Protein AF-A0A914DUQ7-F1 (afdb_monomer)

Sequence (243 aa):
MTLEEKNLTIPNELIARDNNYNLTSDFVMSSKASDKISKLGIKGELQLSILCGAVSVRGSASYIEENKSSKKAVQCSFVQKIQTVDESINIKHVDLRDIYSQNIGEDGTHVVFKISWGANATVTLTYENEENLAHSEIEGKLKLGLEKLKSVAAKVTGQVSGNMKSNEILTSQQLKLNVYADVMANEQGAPRNLEEALELIYNMPKRVSETEGGKGKKLLFYLIPLSVMKRHLDIQLGPDAIL

Solvent-accessible surface area (backbone atoms only — not comparable to full-atom values): 14491 Å² total; per-residue (Å²): 133,74,94,76,85,71,86,76,72,79,59,71,90,58,48,49,75,47,82,57,68,41,80,48,74,48,80,41,83,61,65,49,46,68,61,43,39,46,72,74,69,46,57,69,69,62,40,49,33,41,76,70,62,78,43,86,68,58,60,28,52,41,57,43,75,50,66,70,93,46,93,58,40,46,53,36,30,43,40,38,41,36,36,31,30,35,44,29,47,64,89,80,43,74,85,48,49,64,57,44,73,76,63,68,53,89,89,58,65,58,43,78,42,34,37,36,21,12,44,39,36,35,42,34,43,36,36,56,44,83,85,67,66,61,66,68,58,52,51,51,55,49,45,58,62,50,49,51,45,57,61,40,55,69,47,91,75,82,83,92,82,71,87,73,74,89,46,69,68,82,72,35,90,53,45,44,74,49,74,23,40,62,73,73,65,83,92,80,57,77,57,86,49,71,64,50,44,40,52,49,56,44,43,41,68,60,53,29,50,72,25,75,92,38,32,29,45,83,73,47,77,41,70,44,48,43,73,60,51,45,72,73,65,75,62,77,72,66,91,77,82,74,130

Organism: NCBI:txid290746

Radius of gyration: 22.33 Å; Cα contacts (8 Å, |Δi|>4): 362; chains: 1; bounding box: 47×49×64 Å

InterPro domains:
  IPR052090 Cytolytic pore-forming toxin [PTHR31594] (11-229)
  IPR056072 SNTX, MACPF/CDC-like domain [PF24674] (21-230)

Mean predicted aligned error: 9.22 Å

pLDDT: mean 80.94, std 16.01, range [27.2, 96.62]

Structure (mmCIF, N/CA/C/O backbone):
data_AF-A0A914DUQ7-F1
#
_entry.id   AF-A0A914DUQ7-F1
#
loop_
_atom_site.group_PDB
_atom_site.id
_atom_site.type_symbol
_atom_site.label_atom_id
_atom_site.label_alt_id
_atom_site.label_comp_id
_atom_site.label_asym_id
_atom_site.label_entity_id
_atom_site.label_seq_id
_atom_site.pdbx_PDB_ins_code
_atom_site.Cartn_x
_atom_site.Cartn_y
_atom_site.Cartn_z
_atom_site.occupancy
_atom_site.B_iso_or_equiv
_atom_site.auth_seq_id
_atom_site.auth_comp_id
_atom_site.auth_asym_id
_atom_site.auth_atom_id
_atom_site.pdbx_PDB_model_num
ATOM 1 N N . MET A 1 1 ? 20.178 -22.429 -14.968 1.00 31.27 1 MET A N 1
ATOM 2 C CA . MET A 1 1 ? 20.954 -21.207 -15.250 1.00 31.27 1 MET A CA 1
ATOM 3 C C . MET A 1 1 ? 20.166 -20.060 -14.645 1.00 31.27 1 MET A C 1
ATOM 5 O O . MET A 1 1 ? 19.051 -19.813 -15.080 1.00 31.27 1 MET A O 1
ATOM 9 N N . THR A 1 2 ? 20.627 -19.519 -13.521 1.00 27.20 2 THR A N 1
ATOM 10 C CA . THR A 1 2 ? 19.935 -18.450 -12.786 1.00 27.20 2 THR A CA 1
ATOM 11 C C . THR A 1 2 ? 19.992 -17.152 -13.593 1.00 27.20 2 THR A C 1
ATOM 13 O O . THR A 1 2 ? 20.985 -16.880 -14.256 1.00 27.20 2 THR A O 1
ATOM 16 N N . LEU A 1 3 ? 18.911 -16.371 -13.555 1.00 33.56 3 LEU A N 1
ATOM 17 C CA . LEU A 1 3 ? 18.638 -15.152 -14.339 1.00 33.56 3 LEU A CA 1
ATOM 18 C C . LEU A 1 3 ? 19.629 -13.974 -14.131 1.00 33.56 3 LEU A C 1
ATOM 20 O O . LEU A 1 3 ? 19.305 -12.842 -14.473 1.00 33.56 3 LEU A O 1
ATOM 24 N N . GLU A 1 4 ? 20.824 -14.203 -13.584 1.00 36.19 4 GLU A N 1
ATOM 25 C CA . GLU A 1 4 ? 21.786 -13.151 -13.214 1.00 36.19 4 GLU A CA 1
ATOM 26 C C . GLU A 1 4 ? 22.884 -12.875 -14.265 1.00 36.19 4 GLU A C 1
ATOM 28 O O . GLU A 1 4 ? 23.630 -11.911 -14.118 1.00 36.19 4 GLU A O 1
ATOM 33 N N . GLU A 1 5 ? 22.989 -13.646 -15.356 1.00 37.78 5 GLU A N 1
ATOM 34 C CA . GLU A 1 5 ? 24.164 -13.578 -16.256 1.00 37.78 5 GLU A CA 1
ATOM 35 C C . GLU A 1 5 ? 24.004 -12.733 -17.537 1.00 37.78 5 GLU A C 1
ATOM 37 O O . GLU A 1 5 ? 24.916 -12.676 -18.361 1.00 37.78 5 GLU A O 1
ATOM 42 N N . LYS A 1 6 ? 22.906 -11.985 -17.705 1.00 45.16 6 LYS A N 1
ATOM 43 C CA . LYS A 1 6 ? 22.814 -10.934 -18.739 1.00 45.16 6 LYS A CA 1
ATOM 44 C C . LYS A 1 6 ? 22.232 -9.650 -18.155 1.00 45.16 6 LYS A C 1
ATOM 46 O O . LYS A 1 6 ? 21.064 -9.335 -18.343 1.00 45.16 6 LYS A O 1
ATOM 51 N N . ASN A 1 7 ? 23.070 -8.879 -17.463 1.00 46.19 7 ASN A N 1
ATOM 52 C CA . ASN A 1 7 ? 22.765 -7.507 -17.039 1.00 46.19 7 ASN A CA 1
ATOM 53 C C . ASN A 1 7 ? 22.727 -6.545 -18.244 1.00 46.19 7 ASN A C 1
ATOM 55 O O . ASN A 1 7 ? 23.536 -5.623 -18.347 1.00 46.19 7 ASN A O 1
ATOM 59 N N . LEU A 1 8 ? 21.799 -6.753 -19.181 1.00 57.97 8 LEU A N 1
ATOM 60 C CA . LEU A 1 8 ? 21.447 -5.719 -20.147 1.00 57.97 8 LEU A CA 1
ATOM 61 C C . LEU A 1 8 ? 20.496 -4.735 -19.463 1.00 57.97 8 LEU A C 1
ATOM 63 O O . LEU A 1 8 ? 19.285 -4.935 -19.385 1.00 57.97 8 LEU A O 1
ATOM 67 N N . THR A 1 9 ? 21.073 -3.671 -18.920 1.00 72.31 9 THR A N 1
ATOM 68 C CA . THR A 1 9 ? 20.317 -2.568 -18.332 1.00 72.31 9 THR A CA 1
ATOM 69 C C . THR A 1 9 ? 19.690 -1.740 -19.449 1.00 72.31 9 THR A C 1
ATOM 71 O O . THR A 1 9 ? 20.371 -1.376 -20.406 1.00 72.31 9 THR A O 1
ATOM 74 N N . ILE A 1 10 ? 18.400 -1.416 -19.326 1.00 80.88 10 ILE A N 1
ATOM 75 C CA . ILE A 1 10 ? 17.745 -0.480 -20.246 1.00 80.88 10 ILE A CA 1
ATOM 76 C C . ILE A 1 10 ? 18.449 0.883 -20.125 1.00 80.88 10 ILE A C 1
ATOM 78 O O . ILE A 1 10 ? 18.521 1.409 -19.008 1.00 80.88 10 ILE A O 1
ATOM 82 N N . PRO A 1 11 ? 18.958 1.460 -21.230 1.00 84.94 11 PRO A N 1
ATOM 83 C CA . PRO A 1 11 ? 19.595 2.770 -21.199 1.00 84.94 11 PRO A CA 1
ATOM 84 C C . PRO A 1 11 ? 18.658 3.840 -20.628 1.00 84.94 11 PRO A C 1
ATOM 86 O O . PRO A 1 11 ? 17.462 3.873 -20.931 1.00 84.94 11 PRO A O 1
ATOM 89 N N . ASN A 1 12 ? 19.191 4.718 -19.777 1.00 85.44 12 ASN A N 1
ATOM 90 C CA . ASN A 1 12 ? 18.396 5.700 -19.033 1.00 85.44 12 ASN A CA 1
ATOM 91 C C . ASN A 1 12 ? 17.663 6.694 -19.945 1.00 85.44 12 ASN A C 1
ATOM 93 O O . ASN A 1 12 ? 16.602 7.192 -19.573 1.00 85.44 12 ASN A O 1
ATOM 97 N N . GLU A 1 13 ? 18.218 6.976 -21.119 1.00 88.81 13 GLU A N 1
ATOM 98 C CA . GLU A 1 13 ? 17.652 7.821 -22.168 1.00 88.81 13 GLU A CA 1
ATOM 99 C C . GLU A 1 13 ? 16.384 7.232 -22.801 1.00 88.81 13 GLU A C 1
ATOM 101 O O . GLU A 1 13 ? 15.561 7.977 -23.329 1.00 88.81 13 GLU A O 1
ATOM 106 N N . LEU A 1 14 ? 16.185 5.913 -22.697 1.00 89.19 14 LEU A N 1
ATOM 107 C CA . LEU A 1 14 ? 14.993 5.222 -23.197 1.00 89.19 14 LEU A CA 1
ATOM 108 C C . LEU A 1 14 ? 13.877 5.133 -22.146 1.00 89.19 14 LEU A C 1
ATOM 110 O O . LEU A 1 14 ? 12.785 4.639 -22.442 1.00 89.19 14 LEU A O 1
ATOM 114 N N . ILE A 1 15 ? 14.139 5.609 -20.924 1.00 92.31 15 ILE A N 1
ATOM 115 C CA . ILE A 1 15 ? 13.180 5.630 -19.821 1.00 92.31 15 ILE A CA 1
ATOM 116 C C . ILE A 1 15 ? 12.540 7.016 -19.751 1.00 92.31 15 ILE A C 1
ATOM 118 O O . ILE A 1 15 ? 13.135 7.985 -19.275 1.00 92.31 15 ILE A O 1
ATOM 122 N N . ALA A 1 16 ? 11.283 7.096 -20.176 1.00 94.31 16 ALA A N 1
ATOM 123 C CA . ALA A 1 16 ? 10.455 8.270 -19.962 1.00 94.31 16 ALA A CA 1
ATOM 124 C C . ALA A 1 16 ? 10.043 8.350 -18.487 1.00 94.31 16 ALA A C 1
ATOM 126 O O . ALA A 1 16 ? 9.553 7.369 -17.917 1.00 94.31 16 ALA A O 1
ATOM 127 N N . ARG A 1 17 ? 10.228 9.530 -17.886 1.00 95.50 17 ARG A N 1
ATOM 128 C CA . ARG A 1 17 ? 9.851 9.826 -16.501 1.00 95.50 17 ARG A CA 1
ATOM 129 C C . ARG A 1 17 ? 8.722 10.841 -16.478 1.00 95.50 17 ARG A C 1
ATOM 131 O O . ARG A 1 17 ? 8.874 11.931 -17.021 1.00 95.50 17 ARG A O 1
ATOM 138 N N . ASP A 1 18 ? 7.624 10.484 -15.830 1.00 95.25 18 ASP A N 1
ATOM 139 C CA . ASP A 1 18 ? 6.500 11.381 -15.576 1.00 95.25 18 ASP A CA 1
ATOM 140 C C . ASP A 1 18 ? 6.389 11.638 -14.070 1.00 95.25 18 ASP A C 1
ATOM 142 O O . ASP A 1 18 ? 6.048 10.741 -13.299 1.00 95.25 18 ASP A O 1
ATOM 146 N N . ASN A 1 19 ? 6.731 12.857 -13.645 1.00 92.69 19 ASN A N 1
ATOM 147 C CA . ASN A 1 19 ? 6.655 13.272 -12.246 1.00 92.69 19 ASN A CA 1
ATOM 148 C C . ASN A 1 19 ? 5.203 13.600 -11.901 1.00 92.69 19 ASN A C 1
ATOM 150 O O . ASN A 1 19 ? 4.737 14.720 -12.107 1.00 92.69 19 ASN A O 1
ATOM 154 N N . ASN A 1 20 ? 4.497 12.625 -11.344 1.00 88.94 20 ASN A N 1
ATOM 155 C CA . ASN A 1 20 ? 3.078 12.714 -11.042 1.00 88.94 20 ASN A CA 1
ATOM 156 C C . ASN A 1 20 ? 2.820 12.569 -9.544 1.00 88.94 20 ASN A C 1
ATOM 158 O O . ASN A 1 20 ? 2.022 11.741 -9.098 1.00 88.94 20 ASN A O 1
ATOM 162 N N . TYR A 1 21 ? 3.502 13.424 -8.774 1.00 92.38 21 TYR A N 1
ATOM 163 C CA . TYR A 1 21 ? 3.370 13.447 -7.327 1.00 92.38 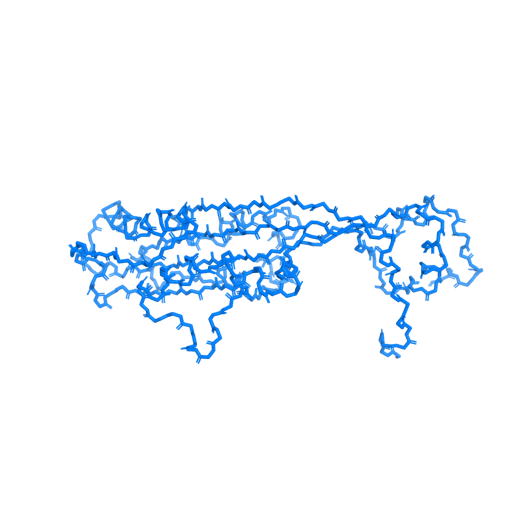21 TYR A CA 1
ATOM 164 C C . TYR A 1 21 ? 1.904 13.603 -6.917 1.00 92.38 21 TYR A C 1
ATOM 166 O O . TYR A 1 21 ? 1.252 14.606 -7.218 1.00 92.38 21 TYR A O 1
ATOM 174 N N . ASN A 1 22 ? 1.394 12.611 -6.198 1.00 91.69 22 ASN A N 1
ATOM 175 C CA . ASN A 1 22 ? 0.031 12.590 -5.702 1.00 91.69 22 ASN A CA 1
ATOM 176 C C . ASN A 1 22 ? 0.001 11.940 -4.321 1.00 91.69 22 ASN A C 1
ATOM 178 O O . ASN A 1 22 ? 0.431 10.801 -4.151 1.00 91.69 22 ASN A O 1
ATOM 182 N N . LEU A 1 23 ? -0.547 12.661 -3.344 1.00 91.62 23 LEU A N 1
ATOM 183 C CA . LEU A 1 23 ? -0.807 12.156 -2.005 1.00 91.62 23 LEU A CA 1
ATOM 184 C C . LEU A 1 23 ? -2.315 12.078 -1.798 1.00 91.62 23 LEU A C 1
ATOM 186 O O . LEU A 1 23 ? -3.010 13.093 -1.768 1.00 91.62 23 LEU A O 1
ATOM 190 N N . THR A 1 24 ? -2.813 10.864 -1.589 1.00 90.62 24 THR A N 1
ATOM 191 C CA . THR A 1 24 ? -4.214 10.617 -1.237 1.00 90.62 24 THR A CA 1
ATOM 192 C C . THR A 1 24 ? -4.311 9.979 0.138 1.00 90.62 24 THR A C 1
ATOM 194 O O . THR A 1 24 ? -3.417 9.251 0.572 1.00 90.62 24 THR A O 1
ATOM 197 N N . SER A 1 25 ? -5.401 10.273 0.842 1.00 90.00 25 SER A N 1
ATOM 198 C CA . SER A 1 25 ? -5.700 9.659 2.130 1.00 90.00 25 SER A CA 1
ATOM 199 C C . SER A 1 25 ? -7.174 9.319 2.246 1.00 90.00 25 SER A C 1
ATOM 201 O O . SER A 1 25 ? -8.037 10.017 1.712 1.00 90.00 25 SER A O 1
ATOM 203 N N . ASP A 1 26 ? -7.453 8.230 2.945 1.00 90.44 26 ASP A N 1
ATOM 204 C CA . ASP A 1 26 ? -8.769 7.624 3.005 1.00 90.44 26 ASP A CA 1
ATOM 205 C C . ASP A 1 26 ? -8.990 6.887 4.329 1.00 90.44 26 ASP A C 1
ATOM 207 O O . ASP A 1 26 ? -8.040 6.426 4.960 1.00 90.44 26 ASP A O 1
ATOM 211 N N . PHE A 1 27 ? -10.259 6.707 4.703 1.00 90.94 27 PHE A N 1
ATOM 212 C CA . PHE A 1 27 ? -10.652 5.852 5.825 1.00 90.94 27 PHE A CA 1
ATOM 213 C C . PHE A 1 27 ? -11.348 4.583 5.338 1.00 90.94 27 PHE A C 1
ATOM 215 O O . PHE A 1 27 ? -12.100 4.613 4.359 1.00 90.94 27 PHE A O 1
ATOM 222 N N . VAL A 1 28 ? -11.136 3.480 6.053 1.00 92.81 28 VAL A N 1
ATOM 223 C CA . VAL A 1 28 ? -11.787 2.189 5.818 1.00 92.81 28 VAL A CA 1
ATOM 224 C C . VAL A 1 28 ? -12.432 1.711 7.116 1.00 92.81 28 VAL A C 1
ATOM 226 O O . VAL A 1 28 ? -11.737 1.421 8.083 1.00 92.81 28 VAL A O 1
ATOM 229 N N . MET A 1 29 ? -13.764 1.614 7.110 1.00 90.12 29 MET A N 1
ATOM 230 C CA . MET A 1 29 ? -14.587 1.044 8.192 1.00 90.12 29 MET A CA 1
ATOM 231 C C . MET A 1 29 ? -15.020 -0.382 7.846 1.00 90.12 29 MET A C 1
ATOM 233 O O . MET A 1 29 ? -16.189 -0.748 7.909 1.00 90.12 29 MET A O 1
ATOM 237 N N . SER A 1 30 ? -14.081 -1.186 7.360 1.00 85.94 30 SER A N 1
ATOM 238 C CA . SER A 1 30 ? -14.345 -2.567 6.978 1.00 85.94 30 SER A CA 1
ATOM 239 C C . SER A 1 30 ? -13.112 -3.415 7.211 1.00 85.94 30 SER A C 1
ATOM 241 O O . SER A 1 30 ? -11.996 -3.030 6.870 1.00 85.94 30 SER A O 1
ATOM 243 N N . SER A 1 31 ? -13.336 -4.604 7.757 1.00 85.50 31 SER A N 1
ATOM 244 C CA . SER A 1 31 ? -12.302 -5.619 7.924 1.00 85.50 31 SER A CA 1
ATOM 245 C C . SER A 1 31 ? -12.304 -6.661 6.808 1.00 85.50 31 SER A C 1
ATOM 247 O O . SER A 1 31 ? -11.542 -7.618 6.879 1.00 85.50 31 SER A O 1
ATOM 249 N N . LYS A 1 32 ? -13.175 -6.535 5.798 1.00 91.00 32 LYS A N 1
ATOM 250 C CA . LYS A 1 32 ? -13.230 -7.495 4.689 1.00 91.00 32 LYS A CA 1
ATOM 251 C C . LYS A 1 32 ? -12.026 -7.295 3.776 1.00 91.00 32 LYS A C 1
ATOM 253 O O . LYS A 1 32 ? -11.813 -6.190 3.281 1.00 91.00 32 LYS A O 1
ATOM 258 N N . ALA A 1 33 ? -11.303 -8.374 3.480 1.00 91.94 33 ALA A N 1
ATOM 259 C CA . ALA A 1 33 ? -10.158 -8.336 2.569 1.00 91.94 33 ALA A CA 1
ATOM 260 C C . ALA A 1 33 ? -10.517 -7.711 1.206 1.00 91.94 33 ALA A C 1
ATOM 262 O O . ALA A 1 33 ? -9.767 -6.885 0.697 1.00 91.94 33 ALA A O 1
ATOM 263 N N . SER A 1 34 ? -11.702 -8.008 0.655 1.00 91.81 34 SER A N 1
ATOM 264 C CA . SER A 1 34 ? -12.191 -7.421 -0.605 1.00 91.81 34 SER A CA 1
ATOM 265 C C . SER A 1 34 ? -12.203 -5.890 -0.594 1.00 91.81 34 SER A C 1
ATOM 267 O O . SER A 1 34 ? -11.791 -5.255 -1.569 1.00 91.81 34 SER A O 1
ATOM 269 N N . ASP A 1 35 ? -12.646 -5.299 0.515 1.00 91.94 35 ASP A N 1
ATOM 270 C CA . ASP A 1 35 ? -12.798 -3.852 0.663 1.00 91.94 35 ASP A CA 1
ATOM 271 C C . ASP A 1 35 ? -11.421 -3.202 0.840 1.00 91.94 35 ASP A C 1
ATOM 273 O O . ASP A 1 35 ? -11.134 -2.173 0.225 1.00 91.94 35 ASP A O 1
ATOM 277 N N . LYS A 1 36 ? -10.533 -3.856 1.604 1.00 93.69 36 LYS A N 1
ATOM 278 C CA . LYS A 1 36 ? -9.133 -3.444 1.786 1.00 93.69 36 LYS A CA 1
ATOM 279 C C . LYS A 1 36 ? -8.365 -3.434 0.465 1.00 93.69 36 LYS A C 1
ATOM 281 O O . LYS A 1 36 ? -7.773 -2.415 0.113 1.00 93.69 36 LYS A O 1
ATOM 286 N N . ILE A 1 37 ? -8.435 -4.531 -0.293 1.00 91.81 37 ILE A N 1
ATOM 287 C CA . ILE A 1 37 ? -7.784 -4.681 -1.605 1.00 91.81 37 ILE A CA 1
ATOM 288 C C . ILE A 1 37 ? -8.274 -3.591 -2.566 1.00 91.81 37 ILE A C 1
ATOM 290 O O . ILE A 1 37 ? -7.471 -2.887 -3.181 1.00 91.81 37 ILE A O 1
ATOM 294 N N . SER A 1 38 ? -9.593 -3.377 -2.621 1.00 89.38 38 SER A N 1
ATOM 295 C CA . SER A 1 38 ? -10.196 -2.357 -3.486 1.00 89.38 38 SER A CA 1
ATOM 296 C C . SER A 1 38 ? -9.726 -0.943 -3.131 1.00 89.38 38 SER A C 1
ATOM 298 O O . SER A 1 38 ? -9.514 -0.118 -4.022 1.00 89.38 38 SER A O 1
ATOM 300 N N . LYS A 1 39 ? -9.521 -0.646 -1.840 1.00 90.31 39 LYS A N 1
ATOM 301 C CA . LYS A 1 39 ? -9.058 0.672 -1.379 1.00 90.31 39 LYS A CA 1
ATOM 302 C C . LYS A 1 39 ? -7.596 0.962 -1.737 1.00 90.31 39 LYS A C 1
ATOM 304 O O . LYS A 1 39 ? -7.238 2.116 -2.005 1.00 90.31 39 LYS A O 1
ATOM 309 N N . LEU A 1 40 ? -6.779 -0.086 -1.828 1.00 87.44 40 LEU A N 1
ATOM 310 C CA . LEU A 1 40 ? -5.418 -0.017 -2.364 1.00 87.44 40 LEU A CA 1
ATOM 311 C C . LEU A 1 40 ? -5.385 0.118 -3.897 1.00 87.44 40 LEU A C 1
ATOM 313 O O . LEU A 1 40 ? -4.314 0.263 -4.473 1.00 87.44 40 LEU A O 1
ATOM 317 N N . GLY A 1 41 ? -6.544 0.138 -4.566 1.00 85.50 41 GLY A N 1
ATOM 318 C CA . GLY A 1 41 ? -6.647 0.297 -6.018 1.00 85.50 41 GLY A CA 1
ATOM 319 C C . GLY A 1 41 ? -6.454 -1.002 -6.802 1.00 85.50 41 GLY A C 1
ATOM 320 O O . GLY A 1 41 ? -6.458 -0.970 -8.030 1.00 85.50 41 GLY A O 1
ATOM 321 N N . ILE A 1 42 ? -6.331 -2.138 -6.114 1.00 87.69 42 ILE A N 1
ATOM 322 C CA . ILE A 1 42 ? -6.172 -3.456 -6.727 1.00 87.69 42 ILE A CA 1
ATOM 323 C C . ILE A 1 42 ? -7.557 -4.005 -7.087 1.00 87.69 42 ILE A C 1
ATOM 325 O O . ILE A 1 42 ? -8.473 -3.995 -6.264 1.00 87.69 42 ILE A O 1
ATOM 329 N N . LYS A 1 43 ? -7.723 -4.468 -8.329 1.00 88.19 43 LYS A N 1
ATOM 330 C CA . LYS A 1 43 ? -9.006 -4.923 -8.888 1.00 88.19 43 LYS A CA 1
ATOM 331 C C . LYS A 1 43 ? -8.808 -6.106 -9.839 1.00 88.19 43 LYS A C 1
ATOM 333 O O . LYS A 1 43 ? -7.685 -6.397 -10.246 1.00 88.19 43 LYS A O 1
ATOM 338 N N . GLY A 1 44 ? -9.911 -6.745 -10.224 1.00 89.81 44 GLY A N 1
ATOM 339 C CA . GLY A 1 44 ? -9.935 -7.758 -11.283 1.00 89.81 44 GLY A CA 1
ATOM 340 C C . GLY A 1 44 ? -9.185 -9.035 -10.908 1.00 89.81 44 GLY A C 1
ATOM 341 O O . GLY A 1 44 ? -9.286 -9.511 -9.779 1.00 89.81 44 GLY A O 1
ATOM 342 N N . GLU A 1 45 ? -8.425 -9.584 -11.854 1.00 89.00 45 GLU A N 1
ATOM 343 C CA . GLU A 1 45 ? -7.717 -10.859 -11.680 1.00 89.00 45 GLU A CA 1
ATOM 344 C C . GLU A 1 45 ? -6.713 -10.821 -10.528 1.00 89.00 45 GLU A C 1
ATOM 346 O O . GLU A 1 45 ? -6.663 -11.757 -9.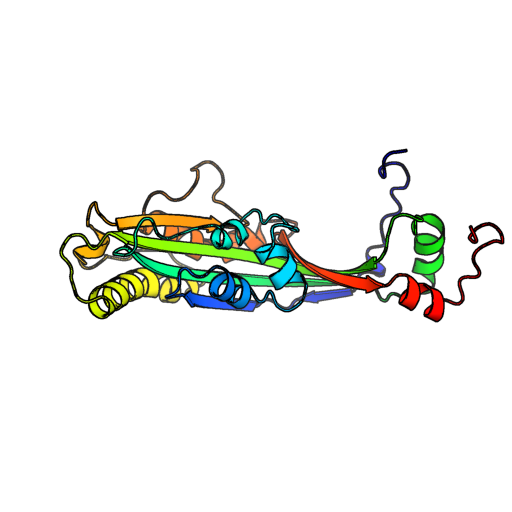739 1.00 89.00 45 GLU A O 1
ATOM 351 N N . LEU A 1 46 ? -5.974 -9.720 -10.348 1.00 87.56 46 LEU A N 1
ATOM 352 C CA . LEU A 1 46 ? -5.026 -9.603 -9.237 1.00 87.56 46 LEU A CA 1
ATOM 353 C C . LEU A 1 46 ? -5.735 -9.614 -7.875 1.00 87.56 46 LEU A C 1
ATOM 355 O O . LEU A 1 46 ? -5.249 -10.235 -6.933 1.00 87.56 46 LEU A O 1
ATOM 359 N N . GLN A 1 47 ? -6.902 -8.970 -7.769 1.00 91.81 47 GLN A N 1
ATOM 360 C CA . GLN A 1 47 ? -7.715 -9.029 -6.552 1.00 91.81 47 GLN A CA 1
ATOM 361 C C . GLN A 1 47 ? -8.160 -10.464 -6.259 1.00 91.81 47 GLN A C 1
ATOM 363 O O . GLN A 1 47 ? -8.058 -10.901 -5.114 1.00 91.81 47 GLN A O 1
ATOM 368 N N . LEU A 1 48 ? -8.617 -11.200 -7.275 1.00 92.88 48 LEU A N 1
ATOM 369 C CA . LEU A 1 48 ? -9.003 -12.602 -7.121 1.00 92.88 48 LEU A CA 1
ATOM 370 C C . LEU A 1 48 ? -7.805 -13.472 -6.715 1.00 92.88 48 LEU A C 1
ATOM 372 O O . LEU A 1 48 ? -7.910 -14.241 -5.766 1.00 92.88 48 LEU A O 1
ATOM 376 N N . SER A 1 49 ? -6.655 -13.298 -7.365 1.00 91.19 49 SER A N 1
ATOM 377 C CA . SER A 1 49 ? -5.424 -14.032 -7.057 1.00 91.19 49 SER A CA 1
ATOM 378 C C . SER A 1 49 ? -4.952 -13.816 -5.619 1.00 91.19 49 SER A C 1
ATOM 380 O O . SER A 1 49 ? -4.525 -14.770 -4.973 1.00 91.19 49 SER A O 1
ATOM 382 N N . ILE A 1 50 ? -5.070 -12.594 -5.088 1.00 91.12 50 ILE A N 1
ATOM 383 C CA . ILE A 1 50 ? -4.784 -12.309 -3.674 1.00 91.12 50 ILE A CA 1
ATOM 384 C C . ILE A 1 50 ? -5.816 -12.996 -2.769 1.00 91.12 50 ILE A C 1
ATOM 386 O O . ILE A 1 50 ? -5.438 -13.667 -1.813 1.00 91.12 50 ILE A O 1
ATOM 390 N N . LEU A 1 51 ? -7.116 -12.881 -3.073 1.00 91.31 51 LEU A N 1
ATOM 391 C CA . LEU A 1 51 ? -8.185 -13.492 -2.268 1.00 91.31 51 LEU A CA 1
ATOM 392 C C . LEU A 1 51 ? -8.105 -15.026 -2.227 1.00 91.31 51 LEU A C 1
ATOM 394 O O . LEU A 1 51 ? -8.459 -15.626 -1.216 1.00 91.31 51 LEU A O 1
ATOM 398 N N . CYS A 1 52 ? -7.633 -15.655 -3.303 1.00 93.44 52 CYS A N 1
ATOM 399 C CA . CYS A 1 52 ? -7.413 -17.098 -3.386 1.00 93.44 52 CYS A CA 1
ATOM 400 C C . CYS A 1 52 ? -6.046 -17.545 -2.836 1.00 93.44 52 CYS A C 1
ATOM 402 O O . CYS A 1 52 ? -5.757 -18.739 -2.858 1.00 93.44 52 CYS A O 1
ATOM 404 N N . GLY A 1 53 ? -5.196 -16.622 -2.370 1.00 90.31 53 GLY A N 1
ATOM 405 C CA . GLY A 1 53 ? -3.865 -16.936 -1.839 1.00 90.31 53 GLY A CA 1
ATOM 406 C C . GLY A 1 53 ? -2.831 -17.347 -2.893 1.00 90.31 53 GLY A C 1
ATOM 407 O O . GLY A 1 53 ? -1.755 -17.817 -2.537 1.00 90.31 53 GLY A O 1
ATOM 408 N N . ALA A 1 54 ? -3.124 -17.161 -4.183 1.00 91.69 54 ALA A N 1
ATOM 409 C CA . ALA A 1 54 ? -2.178 -17.422 -5.271 1.00 91.69 54 ALA A CA 1
ATOM 410 C C . ALA A 1 54 ? -1.049 -16.377 -5.320 1.00 91.69 54 ALA A C 1
ATOM 412 O O . ALA A 1 54 ? 0.036 -16.652 -5.827 1.00 91.69 54 ALA A O 1
ATOM 413 N N . VAL A 1 55 ? -1.300 -15.177 -4.784 1.00 88.12 55 VAL A N 1
ATOM 414 C CA . VAL A 1 55 ? -0.317 -14.095 -4.652 1.00 88.12 55 VAL A CA 1
ATOM 415 C C . VAL A 1 55 ? -0.228 -13.673 -3.188 1.00 88.12 55 VAL A C 1
ATOM 417 O O . VAL A 1 55 ? -1.216 -13.223 -2.612 1.00 88.12 55 VAL A O 1
ATOM 420 N N . SER A 1 56 ? 0.967 -13.776 -2.599 1.00 87.69 56 SER A N 1
ATOM 421 C CA . SER A 1 56 ? 1.243 -13.269 -1.249 1.00 87.69 56 SER A CA 1
ATOM 422 C C . SER A 1 56 ? 1.445 -11.755 -1.257 1.00 87.69 56 SER A C 1
ATOM 424 O O . SER A 1 56 ? 2.146 -11.237 -2.131 1.00 87.69 56 SER A O 1
ATOM 426 N N . VAL A 1 57 ? 0.930 -11.059 -0.246 1.00 89.00 57 VAL A N 1
ATOM 427 C CA . VAL A 1 57 ? 1.169 -9.622 -0.047 1.00 89.00 57 VAL A CA 1
ATOM 428 C C . VAL A 1 57 ? 2.302 -9.384 0.954 1.00 89.00 57 VAL A C 1
ATOM 430 O O . VAL A 1 57 ? 2.580 -10.212 1.817 1.00 89.00 57 VAL A O 1
ATOM 433 N N . ARG A 1 58 ? 3.010 -8.258 0.821 1.00 86.31 58 ARG A N 1
ATOM 434 C CA . ARG A 1 58 ? 4.125 -7.863 1.699 1.00 86.31 58 ARG A CA 1
ATOM 435 C C . ARG A 1 58 ? 4.133 -6.349 1.906 1.00 86.31 58 ARG A C 1
ATOM 437 O O . ARG A 1 58 ? 3.466 -5.621 1.174 1.00 86.31 58 ARG A O 1
ATOM 444 N N . GLY A 1 59 ? 4.924 -5.877 2.869 1.00 86.75 59 GLY A N 1
ATOM 445 C CA . GLY A 1 59 ? 5.075 -4.444 3.142 1.00 86.75 59 GLY A CA 1
ATOM 446 C C . GLY A 1 59 ? 3.768 -3.825 3.635 1.00 86.75 59 GLY A C 1
ATOM 447 O O . GLY A 1 59 ? 3.070 -4.417 4.459 1.00 86.75 59 GLY A O 1
ATOM 448 N N . SER A 1 60 ? 3.403 -2.654 3.109 1.00 90.19 60 SER A N 1
ATOM 449 C CA . SER A 1 60 ? 2.133 -1.999 3.453 1.00 90.19 60 SER A CA 1
ATOM 450 C C . SER A 1 60 ? 0.902 -2.846 3.103 1.00 90.19 60 SER A C 1
ATOM 452 O O . SER A 1 60 ? -0.116 -2.775 3.793 1.00 90.19 60 SER A O 1
ATOM 454 N N . ALA A 1 61 ? 0.991 -3.686 2.065 1.00 90.56 61 ALA A N 1
ATOM 455 C CA . ALA A 1 61 ? -0.116 -4.514 1.599 1.00 90.56 61 ALA A CA 1
ATOM 456 C C . ALA A 1 61 ? -0.465 -5.657 2.567 1.00 90.56 61 ALA A C 1
ATOM 458 O O . ALA A 1 61 ? -1.576 -6.180 2.497 1.00 90.56 61 ALA A O 1
ATOM 459 N N . SER A 1 62 ? 0.410 -5.994 3.523 1.00 92.00 62 SER A N 1
ATOM 460 C CA . SER A 1 62 ? 0.100 -6.948 4.600 1.00 92.00 62 SER A CA 1
ATOM 461 C C . SER A 1 62 ? -1.086 -6.506 5.475 1.00 92.00 62 SER A C 1
ATOM 463 O O . SER A 1 62 ? -1.713 -7.339 6.121 1.00 92.00 62 SER A O 1
ATOM 465 N N . TYR A 1 63 ? -1.486 -5.230 5.418 1.00 93.00 63 TYR A N 1
ATOM 466 C CA . TYR A 1 63 ? -2.762 -4.743 5.956 1.00 93.00 63 TYR A CA 1
ATOM 467 C C . TYR A 1 63 ? -3.989 -5.536 5.451 1.00 93.00 63 TYR A C 1
ATOM 469 O O . TYR A 1 63 ? -4.979 -5.686 6.176 1.00 93.00 63 TYR A O 1
ATOM 477 N N . ILE A 1 64 ? -3.946 -6.058 4.218 1.00 93.75 64 ILE A N 1
ATOM 478 C CA . ILE A 1 64 ? -5.033 -6.862 3.633 1.00 93.75 64 ILE A CA 1
ATOM 479 C C . ILE A 1 64 ? -5.313 -8.110 4.480 1.00 93.75 64 ILE A C 1
ATOM 481 O O . ILE A 1 64 ? -6.473 -8.488 4.637 1.00 93.75 64 ILE A O 1
ATOM 485 N N . GLU A 1 65 ? -4.265 -8.719 5.033 1.00 91.88 65 GLU A N 1
ATOM 486 C CA . GLU A 1 65 ? -4.330 -9.960 5.811 1.00 91.88 65 GLU A CA 1
ATOM 487 C C . GLU A 1 65 ? -4.738 -9.719 7.275 1.00 91.88 65 GLU A C 1
ATOM 489 O O . GLU A 1 65 ? -5.070 -10.662 7.997 1.00 91.88 65 GLU A O 1
ATOM 494 N N . GLU A 1 66 ? -4.760 -8.459 7.727 1.00 91.25 66 GLU A N 1
ATOM 495 C CA . GLU A 1 66 ? -5.211 -8.103 9.071 1.00 91.25 66 GLU A CA 1
ATOM 496 C C . GLU A 1 66 ? -6.705 -8.429 9.237 1.00 91.25 66 GLU A C 1
ATOM 498 O O . GLU A 1 66 ? -7.561 -7.894 8.530 1.00 91.25 66 GLU A O 1
ATOM 503 N N . ASN A 1 67 ? -7.039 -9.259 10.224 1.00 86.81 67 ASN A N 1
ATOM 504 C CA . ASN A 1 67 ? -8.416 -9.606 10.568 1.00 86.81 67 ASN A CA 1
ATOM 505 C C . ASN A 1 67 ? -8.817 -8.998 11.916 1.00 86.81 67 ASN A C 1
ATOM 507 O O . ASN A 1 67 ? -7.975 -8.744 12.778 1.00 86.81 67 ASN A O 1
ATOM 511 N N . LYS A 1 68 ? -10.124 -8.796 12.122 1.00 84.81 68 LYS A N 1
ATOM 512 C CA . LYS A 1 68 ? -10.653 -8.429 13.442 1.00 84.81 68 LYS A CA 1
ATOM 513 C C . LYS A 1 68 ? -10.373 -9.547 14.444 1.00 84.81 68 LYS A C 1
ATOM 515 O O . LYS A 1 68 ? -10.560 -10.719 14.126 1.00 84.81 68 LYS A O 1
ATOM 520 N N . SER A 1 69 ? -10.012 -9.173 15.670 1.00 82.69 69 SER A N 1
ATOM 521 C CA . SER A 1 69 ? -9.822 -10.115 16.780 1.00 82.69 69 SER A CA 1
ATOM 522 C C . SER A 1 69 ? -11.109 -10.839 17.171 1.00 82.69 69 SER A C 1
ATOM 524 O O . SER A 1 69 ? -11.058 -11.983 17.613 1.00 82.69 69 SER A O 1
ATOM 526 N N . SER A 1 70 ? -12.265 -10.193 17.010 1.00 89.75 70 SER A N 1
ATOM 527 C CA . SER A 1 70 ? -13.563 -10.762 17.367 1.00 89.75 70 SER A CA 1
ATOM 528 C C . SER A 1 70 ? -14.699 -10.170 16.519 1.00 89.75 70 SER A C 1
ATOM 530 O O . SER A 1 70 ? -14.527 -9.183 15.802 1.00 89.75 70 SER A O 1
ATOM 532 N N . LYS A 1 71 ? -15.906 -10.739 16.642 1.00 87.94 71 LYS A N 1
ATOM 533 C CA . LYS A 1 71 ? -17.132 -10.167 16.051 1.00 87.94 71 LYS A CA 1
ATOM 534 C C . LYS A 1 71 ? -17.564 -8.851 16.709 1.00 87.94 71 LYS A C 1
ATOM 536 O O . LYS A 1 71 ? -18.277 -8.078 16.078 1.00 87.94 71 LYS A O 1
ATOM 541 N N . LYS A 1 72 ? -17.161 -8.617 17.961 1.00 90.75 72 LYS A N 1
ATOM 542 C CA . LYS A 1 72 ? -17.444 -7.380 18.699 1.00 90.75 72 LYS A CA 1
ATOM 543 C C . LYS A 1 72 ? -16.456 -6.269 18.350 1.00 90.75 72 LYS A C 1
ATOM 545 O O . LYS A 1 72 ? -16.790 -5.098 18.502 1.00 90.75 72 LYS A O 1
ATOM 550 N N . ALA A 1 73 ? -15.279 -6.622 17.836 1.00 92.69 73 ALA A N 1
ATOM 551 C CA . ALA A 1 73 ? -14.259 -5.657 17.477 1.00 92.69 73 ALA A CA 1
ATOM 552 C C . ALA A 1 73 ? -14.741 -4.667 16.400 1.00 92.69 73 ALA A C 1
ATOM 554 O O . ALA A 1 73 ? -15.292 -5.027 15.346 1.00 92.69 73 ALA A O 1
ATOM 555 N N . VAL A 1 74 ? -14.478 -3.390 16.652 1.00 93.25 74 VAL A N 1
ATOM 556 C CA . VAL A 1 74 ? -14.701 -2.294 15.707 1.00 93.25 74 VAL A CA 1
ATOM 557 C C . VAL A 1 74 ? -13.345 -1.839 15.204 1.00 93.25 74 VAL A C 1
ATOM 559 O O . VAL A 1 74 ? -12.424 -1.654 15.994 1.00 93.25 74 VAL A O 1
ATOM 562 N N . GLN A 1 75 ? -13.211 -1.703 13.889 1.00 93.62 75 GLN A N 1
ATOM 563 C CA . GLN A 1 75 ? -11.937 -1.416 13.244 1.00 93.62 75 GLN A CA 1
ATOM 564 C C . GLN A 1 75 ? -12.094 -0.216 12.318 1.00 93.62 75 GLN A C 1
ATOM 566 O O . GLN A 1 75 ? -13.033 -0.172 11.525 1.00 93.62 75 GLN A O 1
ATOM 571 N N . CYS A 1 76 ? -11.156 0.720 12.411 1.00 93.44 76 CYS A N 1
ATOM 572 C CA . CYS A 1 76 ? -11.017 1.844 11.498 1.00 93.44 76 CYS A CA 1
ATOM 573 C C . CYS A 1 76 ? -9.567 1.924 11.036 1.00 93.44 76 CYS A C 1
ATOM 575 O O . CYS A 1 76 ? -8.656 1.926 11.866 1.00 93.44 76 CYS A O 1
ATOM 577 N N . SER A 1 77 ? -9.360 2.038 9.729 1.00 94.19 77 SER A N 1
ATOM 578 C CA . SER A 1 77 ? -8.028 2.196 9.151 1.00 94.19 77 SER A CA 1
ATOM 579 C C . SER A 1 77 ? -7.915 3.507 8.390 1.00 94.19 77 SER A C 1
ATOM 581 O O . SER A 1 77 ? -8.798 3.851 7.606 1.00 94.19 77 SER A O 1
ATOM 583 N N . PHE A 1 78 ? -6.814 4.223 8.599 1.00 93.19 78 PHE A N 1
ATOM 584 C CA . PHE A 1 78 ? -6.384 5.352 7.784 1.00 93.19 78 PHE A CA 1
ATOM 585 C C . PHE A 1 78 ? -5.347 4.863 6.777 1.00 93.19 78 PHE A C 1
ATOM 587 O O . PHE A 1 78 ? -4.309 4.342 7.178 1.00 93.19 78 PHE A O 1
ATOM 594 N N . VAL A 1 79 ? -5.624 5.034 5.488 1.00 92.81 79 VAL A N 1
ATOM 595 C CA . VAL A 1 79 ? -4.758 4.614 4.382 1.00 92.81 79 VAL A CA 1
ATOM 596 C C . VAL A 1 79 ? -4.219 5.861 3.695 1.00 92.81 79 VAL A C 1
ATOM 598 O O . VAL A 1 79 ? -4.997 6.658 3.175 1.00 92.81 79 VAL A O 1
ATOM 601 N N . GLN A 1 80 ? -2.899 6.018 3.668 1.00 92.12 80 GLN A N 1
ATOM 602 C CA . GLN A 1 80 ? -2.178 7.045 2.922 1.00 92.12 80 GLN A CA 1
ATOM 603 C C . GLN A 1 80 ? -1.471 6.397 1.733 1.00 92.12 80 GLN A C 1
ATOM 605 O O . GLN A 1 80 ? -0.798 5.377 1.882 1.00 92.12 80 GLN A O 1
ATOM 610 N N . LYS A 1 81 ? -1.612 7.005 0.556 1.00 92.62 81 LYS A N 1
ATOM 611 C CA . LYS A 1 81 ? -0.944 6.577 -0.674 1.00 92.62 81 LYS A CA 1
ATOM 612 C C . LYS A 1 81 ? -0.208 7.762 -1.264 1.00 92.62 81 LYS A C 1
ATOM 614 O O . LYS A 1 81 ? -0.830 8.796 -1.515 1.00 92.62 81 LYS A O 1
ATOM 619 N N . ILE A 1 82 ? 1.089 7.605 -1.476 1.00 93.44 82 ILE A N 1
ATOM 620 C CA . ILE A 1 82 ? 1.948 8.590 -2.124 1.00 93.44 82 ILE A CA 1
ATOM 621 C C . ILE A 1 82 ? 2.445 7.953 -3.409 1.00 93.44 82 ILE A C 1
ATOM 623 O O . ILE A 1 82 ? 3.141 6.949 -3.350 1.00 93.44 82 ILE A O 1
ATOM 627 N N . GLN A 1 83 ? 2.101 8.535 -4.548 1.00 94.62 83 GLN A N 1
ATOM 628 C CA . GLN A 1 83 ? 2.728 8.255 -5.835 1.00 94.62 83 GLN A CA 1
ATOM 629 C C . GLN A 1 83 ? 3.677 9.410 -6.154 1.00 94.62 83 GLN A C 1
ATOM 631 O O . GLN A 1 83 ? 3.357 10.555 -5.842 1.00 94.62 83 GLN A O 1
ATOM 636 N N . THR A 1 84 ? 4.846 9.128 -6.719 1.00 96.19 84 THR A N 1
ATOM 637 C CA . THR A 1 84 ? 5.896 10.132 -6.973 1.00 96.19 84 THR A CA 1
ATOM 638 C C . THR A 1 84 ? 6.179 10.301 -8.457 1.00 96.19 84 THR A C 1
ATOM 640 O O . THR A 1 84 ? 6.104 11.411 -8.981 1.00 96.19 84 THR A O 1
ATOM 643 N N . VAL A 1 85 ? 6.527 9.202 -9.121 1.00 96.62 85 VAL A N 1
ATOM 644 C CA . VAL A 1 85 ? 6.981 9.182 -10.504 1.00 96.62 85 VAL A CA 1
ATOM 645 C C . VAL A 1 85 ? 6.569 7.884 -11.174 1.00 96.62 85 VAL A C 1
ATOM 647 O O . VAL A 1 85 ? 6.600 6.806 -10.577 1.00 96.62 85 VAL A O 1
ATOM 650 N N . ASP A 1 86 ? 6.248 7.991 -12.451 1.00 96.56 86 ASP A N 1
ATOM 651 C CA . ASP A 1 86 ? 6.140 6.862 -13.352 1.00 96.56 86 ASP A CA 1
ATOM 652 C C . ASP A 1 86 ? 7.391 6.767 -14.228 1.00 96.56 86 ASP A C 1
ATOM 654 O O . ASP A 1 86 ? 7.768 7.728 -14.897 1.00 96.56 86 ASP A O 1
ATOM 658 N N . GLU A 1 87 ? 8.018 5.593 -14.257 1.00 96.25 87 GLU A N 1
ATOM 659 C CA . GLU A 1 87 ? 9.082 5.261 -15.207 1.00 96.25 87 GLU A CA 1
ATOM 660 C C . GLU A 1 87 ? 8.516 4.304 -16.252 1.00 96.25 87 GLU A C 1
ATOM 662 O O . GLU A 1 87 ? 7.955 3.264 -15.907 1.00 96.25 87 GLU A O 1
ATOM 667 N N . SER A 1 88 ? 8.634 4.648 -17.532 1.00 94.94 88 SER A N 1
ATOM 668 C CA . SER A 1 88 ? 8.094 3.838 -18.625 1.00 94.94 88 SER A CA 1
ATOM 669 C C . SER A 1 88 ? 9.032 3.776 -19.817 1.00 94.94 88 SER A C 1
ATOM 671 O O . SER A 1 88 ? 9.844 4.672 -20.031 1.00 94.94 88 SER A O 1
ATOM 673 N N . ILE A 1 89 ? 8.901 2.713 -20.600 1.00 91.81 89 ILE A N 1
ATOM 674 C CA . ILE A 1 89 ? 9.622 2.530 -21.856 1.00 91.81 89 ILE A CA 1
ATOM 675 C C . ILE A 1 89 ? 8.633 2.498 -23.013 1.00 91.81 89 ILE A C 1
ATOM 677 O O . ILE A 1 89 ? 7.544 1.922 -22.921 1.00 91.81 89 ILE A O 1
ATOM 681 N N . ASN A 1 90 ? 9.030 3.079 -24.142 1.00 88.81 90 ASN A N 1
ATOM 682 C CA . ASN A 1 90 ? 8.315 2.848 -25.385 1.00 88.81 90 ASN A CA 1
ATOM 683 C C . ASN A 1 90 ? 8.700 1.465 -25.914 1.00 88.81 90 ASN A C 1
ATOM 685 O O . ASN A 1 90 ? 9.746 1.305 -26.530 1.00 88.81 90 ASN A O 1
ATOM 689 N N . ILE A 1 91 ? 7.825 0.478 -25.728 1.00 83.75 91 ILE A N 1
ATOM 690 C CA . ILE A 1 91 ? 8.056 -0.910 -26.162 1.00 83.75 91 ILE A CA 1
ATOM 691 C C . ILE A 1 91 ? 8.326 -1.079 -27.665 1.00 83.75 91 ILE A C 1
ATOM 693 O O . ILE A 1 91 ? 8.747 -2.146 -28.094 1.00 83.75 91 ILE A O 1
ATOM 697 N N . LYS A 1 92 ? 8.045 -0.057 -28.482 1.00 82.88 92 LYS A N 1
ATOM 698 C CA . LYS A 1 92 ? 8.303 -0.056 -29.928 1.00 82.88 92 LYS A CA 1
ATOM 699 C C . LYS A 1 92 ? 9.625 0.619 -30.299 1.00 82.88 92 LYS A C 1
ATOM 701 O O . LYS A 1 92 ? 9.928 0.713 -31.486 1.00 82.88 92 LYS A O 1
ATOM 706 N N . HIS A 1 93 ? 10.382 1.121 -29.322 1.00 84.94 93 HIS A N 1
ATOM 707 C CA . HIS A 1 93 ? 11.648 1.798 -29.574 1.00 84.94 93 HIS A CA 1
ATOM 708 C C . HIS A 1 93 ? 12.648 0.832 -30.215 1.00 84.94 93 HIS A C 1
ATOM 710 O O . HIS A 1 93 ? 12.826 -0.289 -29.738 1.00 84.94 93 HIS A O 1
ATOM 716 N N . VAL A 1 94 ? 13.290 1.261 -31.303 1.00 81.62 94 VAL A N 1
ATOM 717 C CA . VAL A 1 94 ? 14.158 0.395 -32.115 1.00 81.62 94 VAL A CA 1
ATOM 718 C C . VAL A 1 94 ? 15.342 -0.143 -31.308 1.00 81.62 94 VAL A C 1
ATOM 720 O O . VAL A 1 94 ? 15.595 -1.341 -31.350 1.00 81.62 94 VAL A O 1
ATOM 723 N N . ASP A 1 95 ? 15.950 0.696 -30.469 1.00 82.38 95 ASP A N 1
ATOM 724 C CA . ASP A 1 95 ? 17.096 0.323 -29.623 1.00 82.38 95 ASP A CA 1
ATOM 725 C C . ASP A 1 95 ? 16.762 -0.707 -28.529 1.00 82.38 95 ASP A C 1
ATOM 727 O O . ASP A 1 95 ? 17.658 -1.301 -27.937 1.00 82.38 95 ASP A O 1
ATOM 731 N N . LEU A 1 96 ? 15.475 -0.957 -28.256 1.00 80.38 96 LEU A N 1
ATOM 732 C CA . LEU A 1 96 ? 15.061 -2.004 -27.318 1.00 80.38 96 LEU A CA 1
ATOM 733 C C . LEU A 1 96 ? 14.918 -3.374 -27.991 1.00 80.38 96 LEU A C 1
ATOM 735 O O . LEU A 1 96 ? 14.850 -4.381 -27.288 1.00 80.38 96 LEU A O 1
ATOM 739 N N . ARG A 1 97 ? 14.894 -3.449 -29.330 1.00 78.50 97 ARG A N 1
ATOM 740 C CA . ARG A 1 97 ? 14.713 -4.715 -30.066 1.00 78.50 97 ARG A CA 1
ATOM 741 C C . ARG A 1 97 ? 15.815 -5.721 -29.768 1.00 78.50 97 ARG A C 1
ATOM 743 O O . ARG A 1 97 ? 15.513 -6.893 -29.542 1.00 78.50 97 ARG A O 1
ATOM 750 N N . ASP A 1 98 ? 17.061 -5.266 -29.716 1.00 77.25 98 ASP A N 1
ATOM 751 C CA . ASP A 1 98 ? 18.200 -6.133 -29.408 1.00 77.25 98 ASP A CA 1
ATOM 752 C C . ASP A 1 98 ? 18.145 -6.607 -27.953 1.00 77.25 98 ASP A C 1
ATOM 754 O O . ASP A 1 98 ? 18.371 -7.784 -27.672 1.00 77.25 98 ASP A O 1
ATOM 758 N N . ILE A 1 99 ? 17.738 -5.720 -27.037 1.00 78.00 99 ILE A N 1
ATOM 759 C CA . ILE A 1 99 ? 17.541 -6.049 -25.621 1.00 78.00 99 ILE A CA 1
ATOM 760 C C . ILE A 1 99 ? 16.475 -7.137 -25.471 1.00 78.00 99 ILE A C 1
ATOM 762 O O . ILE A 1 99 ? 16.698 -8.128 -24.776 1.00 78.00 99 ILE A O 1
ATOM 766 N N . TYR A 1 100 ? 15.338 -6.987 -26.151 1.00 77.31 100 TYR A N 1
ATOM 767 C 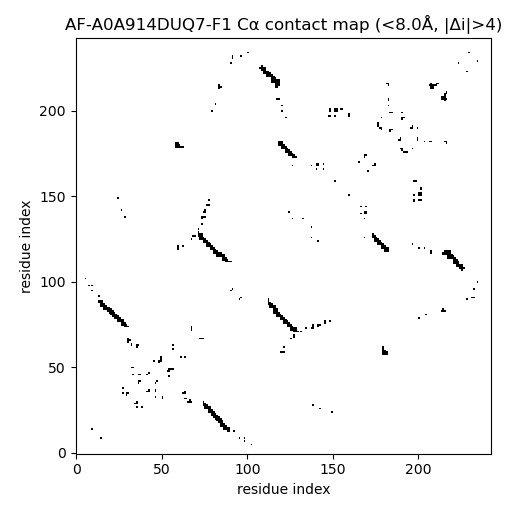CA . TYR A 1 100 ? 14.252 -7.965 -26.144 1.00 77.31 100 TYR A CA 1
ATOM 768 C C . TYR A 1 100 ? 14.677 -9.304 -26.743 1.00 77.31 100 TYR A C 1
ATOM 770 O O . TYR A 1 100 ? 14.456 -10.342 -26.127 1.00 77.31 100 TYR A O 1
ATOM 778 N N . SER A 1 101 ? 15.339 -9.292 -27.898 1.00 73.88 101 SER A N 1
ATOM 779 C CA . SER A 1 101 ? 15.768 -10.516 -28.589 1.00 73.88 101 SER A CA 1
ATOM 780 C C . SER A 1 101 ? 16.761 -11.340 -27.764 1.00 73.88 101 SER A C 1
ATOM 782 O O . SER A 1 101 ? 16.810 -12.558 -27.892 1.00 73.88 101 SER A O 1
ATOM 784 N N . GLN A 1 102 ? 17.533 -10.689 -26.889 1.00 73.06 102 GLN A N 1
ATOM 785 C CA . GLN A 1 102 ? 18.523 -11.347 -26.036 1.00 73.06 102 GLN A CA 1
ATOM 786 C C . GLN A 1 102 ? 17.996 -11.769 -24.653 1.00 73.06 102 GLN A C 1
ATOM 788 O O . GLN A 1 102 ? 18.653 -12.593 -24.010 1.00 73.06 102 GLN A O 1
ATOM 793 N N . ASN A 1 103 ? 16.867 -11.208 -24.191 1.00 69.38 103 ASN A N 1
ATOM 794 C CA . ASN A 1 103 ? 16.358 -11.367 -22.816 1.00 69.38 103 ASN A CA 1
ATOM 795 C C . ASN A 1 103 ? 14.917 -11.885 -22.706 1.00 69.38 103 ASN A C 1
ATOM 797 O O . ASN A 1 103 ? 14.487 -12.222 -21.602 1.00 69.38 103 ASN A O 1
ATOM 801 N N . ILE A 1 104 ? 14.147 -11.959 -23.797 1.00 68.69 104 ILE A N 1
ATOM 802 C CA . ILE A 1 104 ? 12.864 -12.672 -23.780 1.00 68.69 104 ILE A CA 1
ATOM 803 C C . ILE A 1 104 ? 13.182 -14.168 -23.701 1.00 68.69 104 ILE A C 1
ATOM 805 O O . ILE A 1 104 ? 13.361 -14.835 -24.716 1.00 68.69 104 ILE A O 1
ATOM 809 N N . GLY A 1 105 ? 13.296 -14.674 -22.474 1.00 64.12 105 GLY A N 1
ATOM 810 C CA . GLY A 1 105 ? 13.357 -16.105 -22.202 1.00 64.12 105 GLY A CA 1
ATOM 811 C C . GLY A 1 105 ? 12.015 -16.785 -22.478 1.00 64.12 105 GLY A C 1
ATOM 812 O O . GLY A 1 105 ? 10.970 -16.131 -22.531 1.00 64.12 105 GLY A O 1
ATOM 813 N N . GLU A 1 106 ? 12.046 -18.105 -22.630 1.00 62.78 106 GLU A N 1
ATOM 814 C CA . GLU A 1 106 ? 10.851 -18.922 -22.887 1.00 62.78 106 GLU A CA 1
ATOM 815 C C . GLU A 1 106 ? 9.884 -18.955 -21.690 1.00 62.78 106 GLU A C 1
ATOM 817 O O . GLU A 1 106 ? 8.677 -19.077 -21.881 1.00 62.78 106 GLU A O 1
ATOM 822 N N . ASP A 1 107 ? 10.388 -18.738 -20.470 1.00 71.06 107 ASP A N 1
ATOM 823 C CA . ASP A 1 107 ? 9.610 -18.855 -19.226 1.00 71.06 107 ASP A CA 1
ATOM 824 C C . ASP A 1 107 ? 8.772 -17.608 -18.877 1.00 71.06 107 ASP A C 1
ATOM 826 O O . ASP A 1 107 ? 7.925 -17.631 -17.979 1.00 71.06 107 ASP A O 1
ATOM 830 N N . GLY A 1 108 ? 9.005 -16.481 -19.557 1.00 74.88 108 GLY A N 1
ATOM 831 C CA . GLY A 1 108 ? 8.249 -15.250 -19.343 1.00 74.88 108 GLY A CA 1
ATOM 832 C C . GLY A 1 108 ? 6.932 -15.251 -20.119 1.00 74.88 108 GLY A C 1
ATOM 833 O O . GLY A 1 108 ? 6.879 -15.681 -21.266 1.00 74.88 108 GLY A O 1
ATOM 834 N N . THR A 1 109 ? 5.861 -14.692 -19.545 1.00 85.62 109 THR A N 1
ATOM 835 C CA . THR A 1 109 ? 4.583 -14.471 -20.266 1.00 85.62 109 THR A CA 1
ATOM 836 C C . THR A 1 109 ? 4.321 -12.998 -20.591 1.00 85.62 109 THR A C 1
ATOM 838 O O . THR A 1 109 ? 3.587 -12.684 -21.532 1.00 85.62 109 THR A O 1
ATOM 841 N N . HIS A 1 110 ? 4.940 -12.081 -19.843 1.00 86.56 110 HIS A N 1
ATOM 842 C CA . HIS A 1 110 ? 4.706 -10.640 -19.915 1.00 86.56 110 HIS A CA 1
ATOM 843 C C . HIS A 1 110 ? 6.005 -9.844 -19.760 1.00 86.56 110 HIS A C 1
ATOM 845 O O . HIS A 1 110 ? 6.955 -10.309 -19.134 1.00 86.56 110 HIS A O 1
ATOM 851 N N . VAL A 1 111 ? 6.008 -8.611 -20.269 1.00 85.62 111 VAL A N 1
ATOM 852 C CA . VAL A 1 111 ? 7.082 -7.626 -20.073 1.00 85.62 111 VAL A CA 1
ATOM 853 C C . VAL A 1 111 ? 6.555 -6.445 -19.276 1.00 85.62 111 VAL A C 1
ATOM 855 O O . VAL A 1 111 ? 5.494 -5.903 -19.590 1.00 85.62 111 VAL A O 1
ATOM 858 N N . VAL A 1 112 ? 7.314 -6.018 -18.267 1.00 89.19 112 VAL A N 1
ATOM 859 C CA . VAL A 1 112 ? 7.062 -4.758 -17.561 1.00 89.19 112 VAL A CA 1
ATOM 860 C C . VAL A 1 112 ? 7.480 -3.606 -18.467 1.00 89.19 112 VAL A C 1
ATOM 862 O O . VAL A 1 112 ? 8.652 -3.492 -18.815 1.00 89.19 112 VAL A O 1
ATOM 865 N N . PHE A 1 113 ? 6.539 -2.736 -18.828 1.00 90.00 113 PHE A N 1
ATOM 866 C CA . PHE A 1 113 ? 6.831 -1.552 -19.647 1.00 90.00 113 PHE A CA 1
ATOM 867 C C . PHE A 1 113 ? 6.665 -0.229 -18.896 1.00 90.00 113 PHE A C 1
ATOM 869 O O . PHE A 1 113 ? 7.094 0.815 -19.384 1.00 90.00 113 PHE A O 1
ATOM 876 N N . LYS A 1 114 ? 6.035 -0.254 -17.720 1.00 93.88 114 LYS A N 1
ATOM 877 C CA . LYS A 1 114 ? 5.903 0.907 -16.842 1.00 93.88 114 LYS A CA 1
ATOM 878 C C . LYS A 1 114 ? 5.917 0.469 -15.380 1.00 93.88 114 LYS A C 1
ATOM 880 O O . LYS A 1 114 ? 5.399 -0.597 -15.039 1.00 93.88 114 LYS A O 1
ATOM 885 N N . ILE A 1 115 ? 6.497 1.304 -14.528 1.00 94.56 115 ILE A N 1
ATOM 886 C CA . ILE A 1 115 ? 6.531 1.165 -13.073 1.00 94.56 115 ILE A CA 1
ATOM 887 C C . ILE A 1 115 ? 6.036 2.477 -12.467 1.00 94.56 115 ILE A C 1
ATOM 889 O O . ILE A 1 115 ? 6.579 3.532 -12.789 1.00 94.56 115 ILE A O 1
ATOM 893 N N . SER A 1 116 ? 5.046 2.400 -11.577 1.00 93.81 116 SER A N 1
ATOM 894 C CA . SER A 1 116 ? 4.687 3.522 -10.701 1.00 93.81 116 SER A CA 1
ATOM 895 C C . SER A 1 116 ? 5.432 3.411 -9.382 1.00 93.81 116 SER A C 1
ATOM 897 O O . SER A 1 116 ? 5.403 2.358 -8.735 1.00 93.81 116 SER A O 1
ATOM 899 N N . TRP A 1 117 ? 6.072 4.500 -8.978 1.00 95.69 117 TRP A N 1
ATOM 900 C CA . TRP A 1 117 ? 6.849 4.601 -7.751 1.00 95.69 117 TRP A CA 1
ATOM 901 C C . TRP A 1 117 ? 6.118 5.414 -6.679 1.00 95.69 117 TRP A C 1
ATOM 903 O O . TRP A 1 117 ? 5.250 6.237 -6.980 1.00 95.69 117 TRP A O 1
ATOM 913 N N . GLY A 1 118 ? 6.474 5.172 -5.419 1.00 95.12 118 GLY A N 1
ATOM 914 C CA . GLY A 1 118 ? 5.944 5.886 -4.266 1.00 95.12 118 GLY A CA 1
ATOM 915 C C . GLY A 1 118 ? 5.982 5.061 -2.979 1.00 95.12 118 GLY A C 1
ATOM 916 O O . GLY A 1 118 ? 6.866 4.234 -2.789 1.00 95.12 118 GLY A O 1
ATOM 917 N N . ALA A 1 119 ? 5.047 5.277 -2.061 1.00 93.88 119 ALA A N 1
ATOM 918 C CA . ALA A 1 119 ? 4.892 4.460 -0.856 1.00 93.88 119 ALA A CA 1
ATOM 919 C C . ALA A 1 119 ? 3.465 4.539 -0.323 1.00 93.88 119 ALA A C 1
ATOM 921 O O . ALA A 1 119 ? 2.820 5.589 -0.392 1.00 93.88 119 ALA A O 1
ATOM 922 N N . ASN A 1 120 ? 3.004 3.451 0.282 1.00 93.38 120 ASN A N 1
ATOM 923 C CA . ASN A 1 120 ? 1.770 3.429 1.045 1.00 93.38 120 ASN A CA 1
ATOM 924 C C . ASN A 1 120 ? 2.062 3.243 2.535 1.00 93.38 120 ASN A C 1
ATOM 926 O O . ASN A 1 120 ? 3.048 2.614 2.937 1.00 93.38 120 ASN A O 1
ATOM 930 N N . ALA A 1 121 ? 1.152 3.758 3.354 1.00 92.75 121 ALA A N 1
ATOM 931 C CA . ALA A 1 121 ? 1.126 3.534 4.788 1.00 92.75 121 ALA A CA 1
ATOM 932 C C . ALA A 1 121 ? -0.319 3.395 5.270 1.00 92.75 121 ALA A C 1
ATOM 934 O O . ALA A 1 121 ? -1.205 4.128 4.836 1.00 92.75 121 ALA A O 1
ATOM 935 N N . THR A 1 122 ? -0.562 2.453 6.173 1.00 93.38 122 THR A N 1
ATOM 936 C CA . THR A 1 122 ? -1.865 2.212 6.788 1.00 93.38 122 THR A CA 1
ATOM 937 C C . THR A 1 122 ? -1.716 2.153 8.298 1.00 93.38 122 THR A C 1
ATOM 939 O O . THR A 1 122 ? -0.867 1.426 8.810 1.00 93.38 122 THR A O 1
ATOM 942 N N . VAL A 1 123 ? -2.559 2.905 9.003 1.00 92.69 123 VAL A N 1
ATOM 943 C CA . VAL A 1 123 ? -2.696 2.855 10.463 1.00 92.69 123 VAL A CA 1
ATOM 944 C C . VAL A 1 123 ? -4.079 2.314 10.779 1.00 92.69 123 VAL A C 1
ATOM 946 O O . VAL A 1 123 ? -5.077 2.920 10.391 1.00 92.69 123 VAL A O 1
ATOM 949 N N . THR A 1 124 ? -4.142 1.197 11.493 1.00 93.19 124 THR A N 1
ATOM 950 C CA . THR A 1 124 ? -5.393 0.571 11.916 1.00 93.19 124 THR A CA 1
ATOM 951 C C . THR A 1 124 ? -5.565 0.714 13.420 1.00 93.19 124 THR A C 1
ATOM 953 O O . THR A 1 124 ? -4.693 0.317 14.191 1.00 93.19 124 THR A O 1
ATOM 956 N N . LEU A 1 125 ? -6.721 1.230 13.836 1.00 92.44 125 LEU A N 1
ATOM 957 C CA . LEU A 1 125 ? -7.203 1.134 15.208 1.00 92.44 125 LEU A CA 1
ATOM 958 C C . LEU A 1 125 ? -8.284 0.068 15.294 1.00 92.44 125 LEU A C 1
ATOM 960 O O . LEU A 1 125 ? -9.266 0.108 14.550 1.00 92.44 125 LEU A O 1
ATOM 964 N N . THR A 1 126 ? -8.121 -0.851 16.237 1.00 93.31 126 THR A N 1
ATOM 965 C CA . THR A 1 126 ? -9.119 -1.866 16.566 1.00 93.31 126 THR A CA 1
ATOM 966 C C . THR A 1 126 ? -9.496 -1.721 18.031 1.00 93.31 126 THR A C 1
ATOM 968 O O . THR A 1 126 ? -8.629 -1.785 18.893 1.00 93.31 126 THR A O 1
ATOM 971 N N . TYR A 1 127 ? -10.780 -1.532 18.315 1.00 93.06 127 TYR A N 1
ATOM 972 C CA . TYR A 1 127 ? -11.307 -1.484 19.675 1.00 93.06 127 TYR A CA 1
ATOM 973 C C . TYR A 1 127 ? -12.141 -2.731 19.957 1.00 93.06 127 TYR A C 1
ATOM 975 O O . TYR A 1 127 ? -13.075 -3.044 19.211 1.00 93.06 127 TYR A O 1
ATOM 983 N N . GLU A 1 128 ? -11.793 -3.445 21.025 1.00 93.44 128 GLU A N 1
ATOM 984 C CA . GLU A 1 128 ? -12.522 -4.625 21.484 1.00 93.44 128 GLU A CA 1
ATOM 985 C C . GLU A 1 128 ? -13.735 -4.202 22.328 1.00 93.44 128 GLU A C 1
ATOM 987 O O . GLU A 1 128 ? -13.599 -3.773 23.469 1.00 93.44 128 GLU A O 1
ATOM 992 N N . ASN A 1 129 ? -14.936 -4.290 21.746 1.00 90.81 129 ASN A N 1
ATOM 993 C CA . ASN A 1 129 ? -16.170 -3.793 22.360 1.00 90.81 129 ASN A CA 1
ATOM 994 C C . ASN A 1 129 ? -16.765 -4.785 23.373 1.00 90.81 129 ASN A C 1
ATOM 996 O O . ASN A 1 129 ? -17.793 -5.420 23.117 1.00 90.81 129 ASN A O 1
ATOM 1000 N N . GLU A 1 130 ? -16.122 -4.940 24.524 1.00 87.75 130 GLU A N 1
ATOM 1001 C CA . GLU A 1 130 ? -16.613 -5.823 25.592 1.00 87.75 130 GLU A CA 1
ATOM 1002 C C . GLU A 1 130 ? -17.885 -5.271 26.257 1.00 87.75 130 GLU A C 1
ATOM 1004 O O . GLU A 1 130 ? -18.775 -6.036 26.637 1.00 87.75 130 GLU A O 1
ATOM 1009 N N . GLU A 1 131 ? -18.005 -3.943 26.295 1.00 85.00 131 GLU A N 1
ATOM 1010 C CA . GLU A 1 131 ? -19.085 -3.170 26.924 1.00 85.00 131 GLU A CA 1
ATOM 1011 C C . GLU A 1 131 ? -20.388 -3.151 26.102 1.00 85.00 131 GLU A C 1
ATOM 1013 O O . GLU A 1 131 ? -21.427 -2.707 26.583 1.00 85.00 131 GLU A O 1
ATOM 1018 N N . 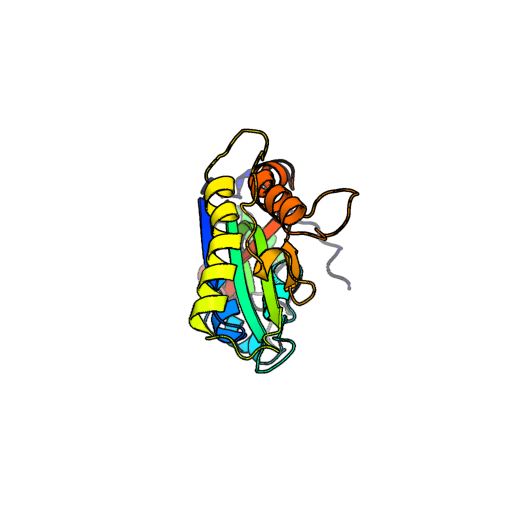ASN A 1 132 ? -20.364 -3.681 24.874 1.00 85.62 132 ASN A N 1
ATOM 1019 C CA . ASN A 1 132 ? -21.479 -3.670 23.920 1.00 85.62 132 ASN A CA 1
ATOM 1020 C C . ASN A 1 132 ? -22.015 -2.256 23.620 1.00 85.62 132 ASN A C 1
ATOM 1022 O O . ASN A 1 132 ? -23.215 -2.073 23.407 1.00 85.62 132 ASN A O 1
ATOM 1026 N N . LEU A 1 133 ? -21.120 -1.266 23.552 1.00 87.50 133 LEU A N 1
ATOM 1027 C CA . LEU A 1 133 ? -21.442 0.075 23.065 1.00 87.50 133 LEU A CA 1
ATOM 1028 C C . LEU A 1 133 ? -21.953 0.019 21.618 1.00 87.50 133 LEU A C 1
ATOM 1030 O O . LEU A 1 133 ? -21.666 -0.922 20.866 1.00 87.50 133 LEU A O 1
ATOM 1034 N N . ALA A 1 134 ? -22.681 1.055 21.200 1.00 90.06 134 ALA A N 1
ATOM 1035 C CA . ALA A 1 134 ? -23.182 1.152 19.835 1.00 90.06 134 ALA A CA 1
ATOM 1036 C C . ALA A 1 134 ? -22.023 1.177 18.821 1.00 90.06 134 ALA A C 1
ATOM 1038 O O . ALA A 1 134 ? -21.080 1.958 18.952 1.00 90.06 134 ALA A O 1
ATOM 1039 N N . HIS A 1 135 ? -22.108 0.356 17.768 1.00 87.69 135 HIS A N 1
ATOM 1040 C CA . HIS A 1 135 ? -21.038 0.237 16.766 1.00 87.69 135 HIS A CA 1
ATOM 1041 C C . HIS A 1 135 ? -20.676 1.593 16.142 1.00 87.69 135 HIS A C 1
ATOM 1043 O O . HIS A 1 135 ? -19.503 1.945 16.063 1.00 87.69 135 HIS A O 1
ATOM 1049 N N . SER A 1 136 ? -21.691 2.388 15.791 1.00 88.88 136 SER A N 1
ATOM 1050 C CA . SER A 1 136 ? -21.534 3.724 15.206 1.00 88.88 136 SER A CA 1
ATOM 1051 C C . SER A 1 136 ? -20.843 4.719 16.141 1.00 88.88 136 SER A C 1
ATOM 1053 O O . SER A 1 136 ? -20.153 5.625 15.677 1.00 88.88 136 SER A O 1
ATOM 1055 N N . GLU A 1 137 ? -21.013 4.567 17.457 1.00 88.56 137 GLU A N 1
ATOM 1056 C CA . GLU A 1 137 ? -20.335 5.411 18.442 1.00 88.56 137 GLU A CA 1
ATOM 1057 C C . GLU A 1 137 ? -18.832 5.124 18.449 1.00 88.56 137 GLU A C 1
ATOM 1059 O O . GLU A 1 137 ? -18.016 6.049 18.395 1.00 88.56 137 GLU A O 1
ATOM 1064 N N . ILE A 1 138 ? -18.461 3.842 18.451 1.00 89.38 138 ILE A N 1
ATOM 1065 C CA . ILE A 1 138 ? -17.061 3.423 18.409 1.00 89.38 138 ILE A CA 1
ATOM 1066 C C . ILE A 1 138 ? -16.431 3.823 17.074 1.00 89.38 138 ILE A C 1
ATOM 1068 O O . ILE A 1 138 ? -15.358 4.420 17.069 1.00 89.38 138 ILE A O 1
ATOM 1072 N N . GLU A 1 139 ? -17.100 3.562 15.947 1.00 90.44 139 GLU A N 1
ATOM 1073 C CA . GLU A 1 139 ? -16.632 3.982 14.621 1.00 90.44 139 GLU A CA 1
ATOM 1074 C C . GLU A 1 139 ? -16.371 5.490 14.573 1.00 90.44 139 GLU A C 1
ATOM 1076 O O . GLU A 1 139 ? -15.308 5.917 14.121 1.00 90.44 139 GLU A O 1
ATOM 1081 N N . GLY A 1 140 ? -17.303 6.299 15.087 1.00 87.69 140 GLY A N 1
ATOM 1082 C CA . GLY A 1 140 ? -17.149 7.748 15.175 1.00 87.69 140 GLY A CA 1
ATOM 1083 C C . GLY A 1 140 ? -15.923 8.152 15.994 1.00 87.69 140 GLY A C 1
ATOM 1084 O O . GLY A 1 140 ? -15.113 8.959 15.535 1.00 87.69 140 GLY A O 1
ATOM 1085 N N . LYS A 1 141 ? -15.733 7.552 17.175 1.00 88.69 141 LYS A N 1
ATOM 1086 C CA . LYS A 1 141 ? -14.590 7.829 18.061 1.00 88.69 141 LYS A CA 1
ATOM 1087 C C . LYS A 1 141 ? -13.252 7.400 17.445 1.00 88.69 141 LYS A C 1
ATOM 1089 O O . LYS A 1 141 ? -12.294 8.173 17.509 1.00 88.69 141 LYS A O 1
ATOM 1094 N N . LEU A 1 142 ? -13.183 6.225 16.816 1.00 90.38 142 LEU A N 1
ATOM 1095 C CA . LEU A 1 142 ? -11.983 5.747 16.120 1.00 90.38 142 LEU A CA 1
ATOM 1096 C C . LEU A 1 142 ? -11.649 6.630 14.917 1.00 90.38 142 LEU A C 1
ATOM 1098 O O . LEU A 1 142 ? -10.497 7.033 14.745 1.00 90.38 142 LEU A O 1
ATOM 1102 N N . LYS A 1 143 ? -12.659 6.988 14.112 1.00 88.75 143 LYS A N 1
ATOM 1103 C CA . LYS A 1 143 ? -12.490 7.906 12.983 1.00 88.75 143 LYS A CA 1
ATOM 1104 C C . LYS A 1 143 ? -11.950 9.245 13.450 1.00 88.75 143 LYS A C 1
ATOM 1106 O O . LYS A 1 143 ? -10.962 9.701 12.901 1.00 88.75 143 LYS A O 1
ATOM 1111 N N . LEU A 1 144 ? -12.542 9.849 14.480 1.00 83.81 144 LEU A N 1
ATOM 1112 C CA . LEU A 1 144 ? -12.075 11.123 15.034 1.00 83.81 144 LEU A CA 1
ATOM 1113 C C . LEU A 1 144 ? -10.625 11.051 15.531 1.00 83.81 144 LEU A C 1
ATOM 1115 O O . LEU A 1 144 ? -9.879 12.016 15.362 1.00 83.81 144 LEU A O 1
ATOM 1119 N N . GLY A 1 145 ? -10.211 9.915 16.103 1.00 80.50 145 GLY A N 1
ATOM 1120 C CA . GLY A 1 145 ? -8.814 9.673 16.468 1.00 80.50 145 GLY A CA 1
ATOM 1121 C C . GLY A 1 145 ? -7.872 9.737 15.268 1.00 80.50 145 GLY A C 1
ATOM 1122 O O . GLY A 1 145 ? -6.830 10.389 15.332 1.00 80.50 145 GLY A O 1
ATOM 1123 N N . LEU A 1 146 ? -8.276 9.127 14.153 1.00 83.06 146 LEU A N 1
ATOM 1124 C CA . LEU A 1 146 ? -7.489 9.073 12.923 1.00 83.06 146 LEU A CA 1
ATOM 1125 C C . LEU A 1 146 ? -7.678 10.299 12.004 1.00 83.06 146 LEU A C 1
ATOM 1127 O O . LEU A 1 146 ? -6.805 10.580 11.195 1.00 83.06 146 LEU A O 1
ATOM 1131 N N . GLU A 1 147 ? -8.742 11.095 12.129 1.00 81.50 147 GLU A N 1
ATOM 1132 C CA . GLU A 1 147 ? -8.937 12.353 11.373 1.00 81.50 147 GLU A CA 1
ATOM 1133 C C . GLU A 1 147 ? -7.822 13.368 11.654 1.00 81.50 147 GLU A C 1
ATOM 1135 O O . GLU A 1 147 ? -7.451 14.164 10.787 1.00 81.50 147 GLU A O 1
ATOM 1140 N N . LYS A 1 148 ? -7.185 13.280 12.826 1.00 69.69 148 LYS A N 1
ATOM 1141 C CA . LYS A 1 148 ? -5.959 14.033 13.097 1.00 69.69 148 LYS A CA 1
ATOM 1142 C C . LYS A 1 148 ? -4.833 13.674 12.130 1.00 69.69 148 LYS A C 1
ATOM 1144 O O . LYS A 1 148 ? -4.154 14.595 11.680 1.00 69.69 148 LYS A O 1
ATOM 1149 N N . LEU A 1 149 ? -4.693 12.405 11.731 1.00 67.88 149 LEU A N 1
ATOM 1150 C CA . LEU A 1 149 ? -3.720 11.984 10.712 1.00 67.88 149 LEU A CA 1
ATOM 1151 C C . LEU A 1 149 ? -3.974 12.697 9.390 1.00 67.88 149 LEU A C 1
ATOM 1153 O O . LEU A 1 149 ? -3.030 13.159 8.765 1.00 67.88 149 LEU A O 1
ATOM 1157 N N . LYS A 1 150 ? -5.240 12.859 8.992 1.00 66.56 150 LYS A N 1
ATOM 1158 C CA . LYS A 1 150 ? -5.597 13.582 7.767 1.00 66.56 150 LYS A CA 1
ATOM 1159 C C . LYS A 1 150 ? -5.186 15.054 7.834 1.00 66.56 150 LYS A C 1
ATOM 1161 O O . LYS A 1 150 ? -4.621 15.579 6.879 1.00 66.56 150 LYS A O 1
ATOM 1166 N N . SER A 1 151 ? -5.418 15.709 8.974 1.00 66.38 151 SER A N 1
ATOM 1167 C CA . SER A 1 151 ? -5.020 17.111 9.188 1.00 66.38 151 SER A CA 1
ATOM 1168 C C . SER A 1 151 ? -3.500 17.314 9.223 1.00 66.38 151 SER A C 1
ATOM 1170 O O . SER A 1 151 ? -3.003 18.359 8.809 1.00 66.38 151 SER A O 1
ATOM 1172 N N . VAL A 1 152 ? -2.774 16.306 9.706 1.00 61.16 152 VAL A N 1
ATOM 1173 C CA . VAL A 1 152 ? -1.317 16.290 9.832 1.00 61.16 152 VAL A CA 1
ATOM 1174 C C . VAL A 1 152 ? -0.675 15.974 8.479 1.00 61.16 152 VAL A C 1
ATOM 1176 O O . VAL A 1 152 ? 0.178 16.730 8.039 1.00 61.16 152 VAL A O 1
ATOM 1179 N N . ALA A 1 153 ? -1.166 14.970 7.748 1.00 57.41 153 ALA A N 1
ATOM 1180 C CA . ALA A 1 153 ? -0.735 14.650 6.384 1.00 57.41 153 ALA A CA 1
ATOM 1181 C C . ALA A 1 153 ? -0.951 15.805 5.385 1.00 57.41 153 ALA A C 1
ATOM 1183 O O . ALA A 1 153 ? -0.246 15.892 4.384 1.00 57.41 153 ALA A O 1
ATOM 1184 N N . ALA A 1 154 ? -1.917 16.695 5.644 1.00 57.09 154 ALA A N 1
ATOM 1185 C CA . ALA A 1 154 ? -2.162 17.887 4.831 1.00 57.09 154 ALA A CA 1
ATOM 1186 C C . ALA A 1 154 ? -1.190 19.049 5.122 1.00 57.09 154 ALA A C 1
ATOM 1188 O O . ALA A 1 154 ? -1.089 19.978 4.320 1.00 57.09 154 ALA A O 1
ATOM 1189 N N . LYS A 1 155 ? -0.483 19.033 6.259 1.00 57.28 155 LYS A N 1
ATOM 1190 C CA . LYS A 1 155 ? 0.515 20.045 6.618 1.00 57.28 155 LYS A CA 1
ATOM 1191 C C . LYS A 1 155 ? 1.884 19.511 6.212 1.00 57.28 155 LYS A C 1
ATOM 1193 O O . LYS A 1 155 ? 2.365 18.550 6.779 1.00 57.28 155 LYS A O 1
ATOM 1198 N N . VAL A 1 156 ? 2.511 20.110 5.207 1.00 51.12 156 VAL A N 1
ATOM 1199 C CA . VAL A 1 156 ? 3.770 19.587 4.639 1.00 51.12 156 VAL A CA 1
ATOM 1200 C C . VAL A 1 156 ? 5.010 19.992 5.467 1.00 51.12 156 VAL A C 1
ATOM 1202 O O . VAL A 1 156 ? 6.103 19.500 5.214 1.00 51.12 156 VAL A O 1
ATOM 1205 N N . THR A 1 157 ? 4.881 20.846 6.491 1.00 44.16 157 THR A N 1
ATOM 1206 C CA . THR A 1 157 ? 6.025 21.351 7.285 1.00 44.16 157 THR A CA 1
ATOM 1207 C C . THR A 1 157 ? 5.621 21.789 8.704 1.00 44.16 157 THR A C 1
ATOM 1209 O O . THR A 1 157 ? 4.635 22.511 8.854 1.00 44.16 157 THR A O 1
ATOM 1212 N N . GLY A 1 158 ? 6.397 21.419 9.739 1.00 47.56 158 GLY A N 1
ATOM 1213 C CA . GLY A 1 158 ? 6.106 21.714 11.158 1.00 47.56 158 GLY A CA 1
ATOM 1214 C C . GLY A 1 158 ? 6.308 20.543 12.139 1.00 47.56 158 GLY A C 1
ATOM 1215 O O . GLY A 1 158 ? 6.324 19.386 11.742 1.00 47.56 158 GLY A O 1
ATOM 1216 N N . GLN A 1 159 ? 6.477 20.831 13.430 1.00 47.66 159 GLN A N 1
ATOM 1217 C CA . GLN A 1 159 ? 6.414 19.824 14.498 1.00 47.66 159 GLN A CA 1
ATOM 1218 C C . GLN A 1 159 ? 4.955 19.423 14.747 1.00 47.66 159 GLN A C 1
ATOM 1220 O O . GLN A 1 159 ? 4.071 20.281 14.799 1.00 47.66 159 GLN A O 1
ATOM 1225 N N . VAL A 1 160 ? 4.700 18.128 14.941 1.00 50.62 160 VAL A N 1
ATOM 1226 C CA . VAL A 1 160 ? 3.396 17.644 15.404 1.00 50.62 160 VAL A CA 1
ATOM 1227 C C . VAL A 1 160 ? 3.295 17.950 16.899 1.00 50.62 160 VAL A C 1
ATOM 1229 O O . VAL A 1 160 ? 3.752 17.174 17.724 1.00 50.62 160 VAL A O 1
ATOM 1232 N N . SER A 1 161 ? 2.709 19.092 17.270 1.00 47.94 161 SER A N 1
ATOM 1233 C CA . SER A 1 161 ? 2.175 19.279 18.623 1.00 47.94 161 SER A CA 1
ATOM 1234 C C . SER A 1 161 ? 0.657 19.150 18.548 1.00 47.94 161 SER A C 1
ATOM 1236 O O . SER A 1 161 ? -0.064 19.980 17.991 1.00 47.94 161 SER A O 1
ATOM 1238 N N . GLY A 1 162 ? 0.157 18.011 19.012 1.00 47.84 162 GLY A N 1
ATOM 1239 C CA . GLY A 1 162 ? -1.250 17.668 18.904 1.00 47.84 162 GLY A CA 1
ATOM 1240 C C . GLY A 1 162 ? -1.762 17.168 20.232 1.00 47.84 162 GLY A C 1
ATOM 1241 O O . GLY A 1 162 ? -1.769 15.966 20.460 1.00 47.84 162 GLY A O 1
ATOM 1242 N N . ASN A 1 163 ? -2.259 18.070 21.080 1.00 45.47 163 ASN A N 1
ATOM 1243 C CA . ASN A 1 163 ? -2.956 17.670 22.298 1.00 45.47 163 ASN A CA 1
ATOM 1244 C C . ASN A 1 163 ? -4.151 16.777 21.902 1.00 45.47 163 ASN A C 1
ATOM 1246 O O . ASN A 1 163 ? -5.132 17.226 21.286 1.00 45.47 163 ASN A O 1
ATOM 1250 N N . MET A 1 164 ? -4.062 15.474 22.173 1.00 52.34 164 MET A N 1
ATOM 1251 C CA . MET A 1 164 ? -5.220 14.595 22.118 1.00 52.34 164 MET A CA 1
ATOM 1252 C C . MET A 1 164 ? -6.124 14.951 23.283 1.00 52.34 164 MET A C 1
ATOM 1254 O O . MET A 1 164 ? -5.885 14.532 24.405 1.00 52.34 164 MET A O 1
ATOM 1258 N N . LYS A 1 165 ? -7.174 15.744 23.009 1.00 49.97 165 LYS A N 1
ATOM 1259 C CA . LYS A 1 165 ? -8.334 15.797 23.905 1.00 49.97 165 LYS A CA 1
ATOM 1260 C C . LYS A 1 165 ? -8.690 14.352 24.256 1.00 49.97 165 LYS A C 1
ATOM 1262 O O . LYS A 1 165 ? -8.813 13.543 23.333 1.00 49.97 165 LYS A O 1
ATOM 1267 N N . SER A 1 166 ? -8.779 14.045 25.549 1.00 53.66 166 SER A N 1
ATOM 1268 C CA . SER A 1 166 ? -8.966 12.679 26.034 1.00 53.66 166 SER A CA 1
ATOM 1269 C C . SER A 1 166 ? -10.217 12.079 25.394 1.00 53.66 166 SER A C 1
ATOM 1271 O O . SER A 1 166 ? -11.337 12.518 25.650 1.00 53.66 166 SER A O 1
ATOM 1273 N N . ASN A 1 167 ? -10.016 11.109 24.512 1.00 66.88 167 ASN A N 1
ATOM 1274 C CA . ASN A 1 167 ? -11.068 10.238 24.021 1.00 66.88 167 ASN A CA 1
ATOM 1275 C C . ASN A 1 167 ? -10.854 8.913 24.743 1.00 66.88 167 ASN A C 1
ATOM 1277 O O . ASN A 1 167 ? -9.840 8.264 24.501 1.00 66.88 167 ASN A O 1
ATOM 1281 N N . GLU A 1 168 ? -11.778 8.544 25.629 1.00 70.31 168 GLU A N 1
ATOM 1282 C CA . GLU A 1 168 ? -11.650 7.368 26.501 1.00 70.31 168 GLU A CA 1
ATOM 1283 C C . GLU A 1 168 ? -11.366 6.082 25.712 1.00 70.31 168 GLU A C 1
ATOM 1285 O O . GLU A 1 168 ? -10.554 5.270 26.145 1.00 70.31 168 GLU A O 1
ATOM 1290 N N . ILE A 1 169 ? -11.929 5.943 24.502 1.00 73.75 169 ILE A N 1
ATOM 1291 C CA . ILE A 1 169 ? -11.646 4.805 23.612 1.00 73.75 169 ILE A CA 1
ATOM 1292 C C . ILE A 1 169 ? -10.195 4.821 23.117 1.00 73.75 169 ILE A C 1
ATOM 1294 O O . ILE A 1 169 ? -9.573 3.769 23.016 1.00 73.75 169 ILE A O 1
ATOM 1298 N N . LEU A 1 170 ? -9.635 5.998 22.820 1.00 78.25 170 LEU A N 1
ATOM 1299 C CA . LEU A 1 170 ? -8.258 6.120 22.322 1.00 78.25 170 LEU A CA 1
ATOM 1300 C C . LEU A 1 170 ? -7.204 5.927 23.419 1.00 78.25 170 LEU A C 1
ATOM 1302 O O . LEU A 1 170 ? -6.041 5.692 23.109 1.00 78.25 170 LEU A O 1
ATOM 1306 N N . THR A 1 171 ? -7.602 6.037 24.684 1.00 76.81 171 THR A N 1
ATOM 1307 C CA . THR A 1 171 ? -6.743 5.794 25.851 1.00 76.81 171 THR A CA 1
ATOM 1308 C C . THR A 1 171 ? -7.057 4.466 26.547 1.00 76.81 171 THR A C 1
ATOM 1310 O O . THR A 1 171 ? -6.444 4.155 27.565 1.00 76.81 171 THR A O 1
ATOM 1313 N N . SER A 1 172 ? -8.016 3.692 26.029 1.00 79.62 172 SER A N 1
ATOM 1314 C CA . SER A 1 172 ? -8.429 2.411 26.605 1.00 79.62 172 SER A CA 1
ATOM 1315 C C . SER A 1 172 ? -7.392 1.318 26.342 1.00 79.62 172 SER A C 1
ATOM 1317 O O . SER A 1 172 ? -6.801 1.244 25.266 1.00 79.62 172 SER A O 1
ATOM 1319 N N . GLN A 1 173 ? -7.237 0.399 27.298 1.00 82.56 173 GLN A N 1
ATOM 1320 C CA . GLN A 1 173 ? -6.418 -0.810 27.141 1.00 82.56 173 GLN A CA 1
ATOM 1321 C C . GLN A 1 173 ? -6.991 -1.793 26.101 1.00 82.56 173 GLN A C 1
ATOM 1323 O O . GLN A 1 173 ? -6.275 -2.664 25.615 1.00 82.56 173 GLN A O 1
ATOM 1328 N N . GLN A 1 174 ? -8.270 -1.649 25.734 1.00 86.12 174 GLN A N 1
ATOM 1329 C CA . GLN A 1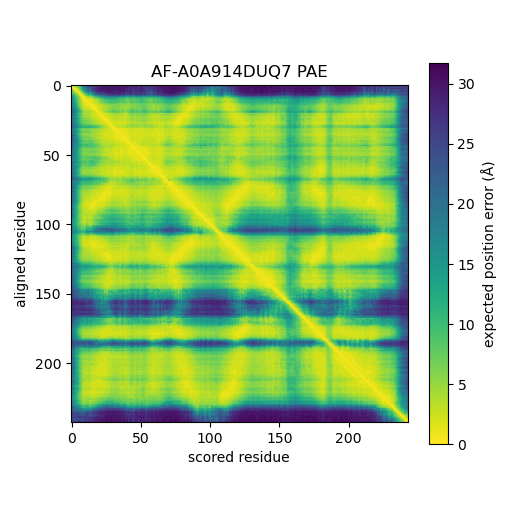 174 ? -8.928 -2.439 24.683 1.00 86.12 174 GLN A CA 1
ATOM 1330 C C . GLN A 1 174 ? -8.578 -1.953 23.268 1.00 86.12 174 GLN A C 1
ATOM 1332 O O . GLN A 1 174 ? -8.950 -2.601 22.284 1.00 86.12 174 GLN A O 1
ATOM 1337 N N . LEU A 1 175 ? -7.895 -0.809 23.145 1.00 89.25 175 LEU A N 1
ATOM 1338 C CA . LEU A 1 175 ? -7.441 -0.288 21.866 1.00 89.25 175 LEU A CA 1
ATOM 1339 C C . LEU A 1 175 ? -6.161 -1.002 21.428 1.00 89.25 175 LEU A C 1
ATOM 1341 O O . LEU A 1 175 ? -5.150 -1.013 22.127 1.00 89.25 175 LEU A O 1
ATOM 1345 N N . LYS A 1 176 ? -6.188 -1.538 20.214 1.00 91.06 176 LYS A N 1
ATOM 1346 C CA . LYS A 1 176 ? -5.024 -2.076 19.515 1.00 91.06 176 LYS A CA 1
ATOM 1347 C C . LYS A 1 176 ? -4.691 -1.187 18.329 1.00 91.06 176 LYS A C 1
ATOM 1349 O O . LYS A 1 176 ? -5.589 -0.765 17.596 1.00 91.06 176 LYS A O 1
ATOM 1354 N N . LEU A 1 177 ? -3.401 -0.941 18.137 1.00 90.94 177 LEU A N 1
ATOM 1355 C CA . LEU A 1 177 ? -2.857 -0.167 17.030 1.00 90.94 177 LEU A CA 1
ATOM 1356 C C . LEU A 1 177 ? -1.938 -1.054 16.194 1.00 90.94 177 LEU A C 1
ATOM 1358 O O . LEU A 1 177 ? -1.018 -1.662 16.731 1.00 90.94 177 LEU A O 1
ATOM 1362 N N . ASN A 1 178 ? -2.186 -1.090 14.886 1.00 92.19 178 ASN A N 1
ATOM 1363 C CA . ASN A 1 178 ? -1.339 -1.764 13.907 1.00 92.19 178 ASN A CA 1
ATOM 1364 C C . ASN A 1 178 ? -0.912 -0.770 12.825 1.00 92.19 178 ASN A C 1
ATOM 1366 O O . ASN A 1 178 ? -1.701 0.081 12.407 1.00 92.19 178 ASN A O 1
ATOM 1370 N N . VAL A 1 179 ? 0.332 -0.888 12.359 1.00 92.00 179 VAL A N 1
ATOM 1371 C CA . VAL A 1 179 ? 0.894 -0.018 11.321 1.00 92.00 179 VAL A CA 1
ATOM 1372 C C . VAL A 1 179 ? 1.578 -0.850 10.247 1.00 92.00 179 VAL A C 1
ATOM 1374 O O . VAL A 1 179 ? 2.402 -1.710 10.548 1.00 92.00 179 VAL A O 1
ATOM 1377 N N . TYR A 1 180 ? 1.261 -0.545 8.991 1.00 92.38 180 TYR A N 1
ATOM 1378 C CA . TYR A 1 180 ? 1.819 -1.188 7.805 1.00 92.38 180 TYR A CA 1
ATOM 1379 C C . TYR A 1 180 ? 2.323 -0.110 6.855 1.00 92.38 180 TYR A C 1
ATOM 1381 O O . TYR A 1 180 ? 1.525 0.703 6.398 1.00 92.38 180 TYR A O 1
ATOM 1389 N N . ALA A 1 181 ? 3.613 -0.080 6.529 1.00 92.00 181 ALA A N 1
ATOM 1390 C CA . ALA A 1 181 ? 4.157 0.914 5.606 1.00 92.00 181 ALA A CA 1
ATOM 1391 C C . ALA A 1 181 ? 5.294 0.349 4.751 1.00 92.00 181 ALA A C 1
ATOM 1393 O O . ALA A 1 181 ? 6.024 -0.544 5.179 1.00 92.00 181 ALA A O 1
ATOM 1394 N N . ASP A 1 182 ? 5.449 0.893 3.542 1.00 90.81 182 ASP A N 1
ATOM 1395 C CA . ASP A 1 182 ? 6.527 0.505 2.618 1.00 90.81 182 ASP A CA 1
ATOM 1396 C C . ASP A 1 182 ? 7.863 1.178 2.956 1.00 90.81 182 ASP A C 1
ATOM 1398 O O . ASP A 1 182 ? 8.934 0.678 2.600 1.00 90.81 182 ASP A O 1
ATOM 1402 N N . VAL A 1 183 ? 7.798 2.319 3.647 1.00 87.25 183 VAL A N 1
ATOM 1403 C CA . VAL A 1 183 ? 8.953 3.073 4.136 1.00 87.25 183 VAL A CA 1
ATOM 1404 C C . VAL A 1 183 ? 8.762 3.304 5.632 1.00 87.25 183 VAL A C 1
ATOM 1406 O O . VAL A 1 183 ? 7.910 4.083 6.055 1.00 87.25 183 VAL A O 1
ATOM 1409 N N . MET A 1 184 ? 9.528 2.575 6.440 1.00 79.44 184 MET A N 1
ATOM 1410 C CA . MET A 1 184 ? 9.456 2.634 7.903 1.00 79.44 184 MET A CA 1
ATOM 1411 C C . MET A 1 184 ? 10.402 3.694 8.472 1.00 79.44 184 MET A C 1
ATOM 1413 O O . MET A 1 184 ? 11.281 4.204 7.777 1.00 79.44 184 MET A O 1
ATOM 1417 N 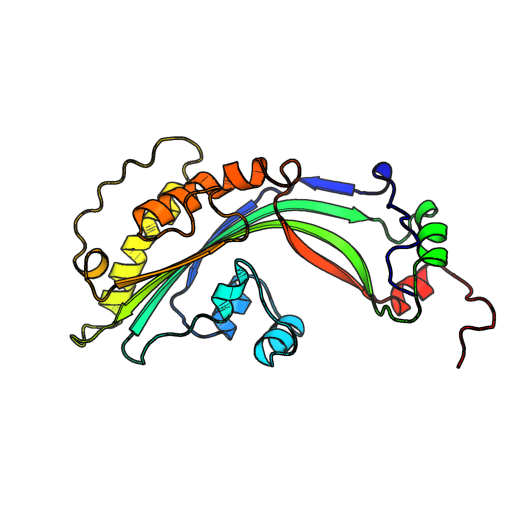N . ALA A 1 185 ? 10.232 4.019 9.755 1.00 63.88 185 ALA A N 1
ATOM 1418 C CA . ALA A 1 185 ? 11.223 4.794 10.483 1.00 63.88 185 ALA A CA 1
ATOM 1419 C C . ALA A 1 185 ? 12.503 3.976 10.693 1.00 63.88 185 ALA A C 1
ATOM 1421 O O . ALA A 1 185 ? 12.462 2.850 11.189 1.00 63.88 185 ALA A O 1
ATOM 1422 N N . ASN A 1 186 ? 13.635 4.543 10.289 1.00 55.22 186 ASN A N 1
ATOM 1423 C CA . ASN A 1 186 ? 14.948 3.949 10.484 1.00 55.22 186 ASN A CA 1
ATOM 1424 C C . ASN A 1 186 ? 15.230 3.901 12.000 1.00 55.22 186 ASN A C 1
ATOM 1426 O O . ASN A 1 186 ? 15.045 4.896 12.685 1.00 55.22 186 ASN A O 1
ATOM 1430 N N . GLU A 1 187 ? 15.679 2.748 12.498 1.00 54.69 187 GLU A N 1
ATOM 1431 C CA . GLU A 1 187 ? 16.209 2.487 13.853 1.00 54.69 187 GLU A CA 1
ATOM 1432 C C . GLU A 1 187 ? 15.224 2.355 15.039 1.00 54.69 187 GLU A C 1
ATOM 1434 O O . GLU A 1 187 ? 15.504 1.551 15.926 1.00 54.69 187 GLU A O 1
ATOM 1439 N N . GLN A 1 188 ? 14.059 3.018 15.081 1.00 53.84 188 GLN A N 1
ATOM 1440 C CA . GLN A 1 188 ? 13.160 2.939 16.263 1.00 53.84 188 GLN A CA 1
ATOM 1441 C C . GLN A 1 188 ? 12.115 1.797 16.246 1.00 53.84 188 GLN A C 1
ATOM 1443 O O . GLN A 1 188 ? 11.476 1.525 17.268 1.00 53.84 188 GLN A O 1
ATOM 1448 N N . GLY A 1 189 ? 11.979 1.074 15.129 1.00 66.94 189 GLY A N 1
ATOM 1449 C CA . GLY A 1 189 ? 11.004 -0.012 14.967 1.00 66.94 189 GLY A CA 1
ATOM 1450 C C . GLY A 1 189 ? 9.610 0.469 14.539 1.00 66.94 189 GLY A C 1
ATOM 1451 O O . GLY A 1 189 ? 9.428 1.614 14.132 1.00 66.94 189 GLY A O 1
ATOM 1452 N N . ALA A 1 190 ? 8.621 -0.430 14.564 1.00 75.81 190 ALA A N 1
ATOM 1453 C CA . ALA A 1 190 ? 7.243 -0.090 14.204 1.00 75.81 190 ALA A CA 1
ATOM 1454 C C . ALA A 1 190 ? 6.586 0.803 15.276 1.00 75.81 190 ALA A C 1
ATOM 1456 O O . ALA A 1 190 ? 6.816 0.550 16.463 1.00 75.81 190 ALA A O 1
ATOM 1457 N N . PRO A 1 191 ? 5.752 1.793 14.888 1.00 85.06 191 PRO A N 1
ATOM 1458 C CA . PRO A 1 191 ? 5.044 2.636 15.845 1.00 85.06 191 PRO A CA 1
ATOM 1459 C C . PRO A 1 191 ? 4.240 1.824 16.862 1.00 85.06 191 PRO A C 1
ATOM 1461 O O . PRO A 1 191 ? 3.487 0.924 16.485 1.00 85.06 191 PRO A O 1
ATOM 1464 N N . ARG A 1 192 ? 4.381 2.155 18.147 1.00 82.00 192 ARG A N 1
ATOM 1465 C CA . ARG A 1 192 ? 3.738 1.444 19.266 1.00 82.00 192 ARG A CA 1
ATOM 1466 C C . ARG A 1 192 ? 2.491 2.138 19.799 1.00 82.00 192 ARG A C 1
ATOM 1468 O O . ARG A 1 192 ? 1.720 1.537 20.540 1.00 82.00 192 ARG A O 1
ATOM 1475 N N . ASN A 1 193 ? 2.294 3.402 19.448 1.00 82.44 193 ASN A N 1
ATOM 1476 C CA . ASN A 1 193 ? 1.170 4.216 19.892 1.00 82.44 193 ASN A CA 1
ATOM 1477 C C . ASN A 1 193 ? 0.722 5.172 18.775 1.00 82.44 193 ASN A C 1
ATOM 1479 O O . ASN A 1 193 ? 1.328 5.252 17.704 1.00 82.44 193 ASN A O 1
ATOM 1483 N N . LEU A 1 194 ? -0.383 5.881 19.014 1.00 80.75 194 LEU A N 1
ATOM 1484 C CA . LEU A 1 194 ? -0.998 6.739 18.003 1.00 80.75 194 LEU A CA 1
ATOM 1485 C C . LEU A 1 194 ? -0.150 7.980 17.680 1.00 80.75 194 LEU A C 1
ATOM 1487 O O . LEU A 1 194 ? -0.230 8.480 16.563 1.00 80.75 194 LEU A O 1
ATOM 1491 N N . GLU A 1 195 ? 0.668 8.461 18.617 1.00 79.19 195 GLU A N 1
ATOM 1492 C CA . GLU A 1 195 ? 1.580 9.591 18.405 1.00 79.19 195 GLU A CA 1
ATOM 1493 C C . GLU A 1 195 ? 2.732 9.212 17.468 1.00 79.19 195 GLU A C 1
ATOM 1495 O O . GLU A 1 195 ? 2.955 9.888 16.466 1.00 79.19 195 GLU A O 1
ATOM 1500 N N . GLU A 1 196 ? 3.377 8.069 17.699 1.00 84.94 196 GLU A N 1
ATOM 1501 C CA . GLU A 1 196 ? 4.398 7.528 16.792 1.00 84.94 196 GLU A CA 1
ATOM 1502 C C . GLU A 1 196 ? 3.808 7.227 15.400 1.00 84.94 196 GLU A C 1
ATOM 1504 O O . GLU A 1 196 ? 4.451 7.447 14.371 1.00 84.94 196 GLU A O 1
ATOM 1509 N N . ALA A 1 197 ? 2.556 6.757 15.334 1.00 86.31 197 ALA A N 1
ATOM 1510 C CA . ALA A 1 197 ? 1.870 6.529 14.062 1.00 86.31 197 ALA A CA 1
ATOM 1511 C C . ALA A 1 197 ? 1.558 7.849 13.330 1.00 86.31 197 ALA A C 1
ATOM 1513 O O . ALA A 1 197 ? 1.692 7.921 12.105 1.00 86.31 197 ALA A O 1
ATOM 1514 N N . LEU A 1 198 ? 1.189 8.904 14.069 1.00 80.62 198 LEU A N 1
ATOM 1515 C CA . LEU A 1 198 ? 1.038 10.266 13.544 1.00 80.62 198 LEU A CA 1
ATOM 1516 C C . LEU A 1 198 ? 2.352 10.787 12.977 1.00 80.62 198 LEU A C 1
ATOM 1518 O O . LEU A 1 198 ? 2.363 11.310 11.864 1.00 80.62 198 LEU A O 1
ATOM 1522 N N . GLU A 1 199 ? 3.449 10.611 13.704 1.00 82.81 199 GLU A N 1
ATOM 1523 C CA . GLU A 1 199 ? 4.775 11.026 13.263 1.00 82.81 199 GLU A CA 1
ATOM 1524 C C . GLU A 1 199 ? 5.220 10.281 11.997 1.00 82.81 199 GLU A C 1
ATOM 1526 O O . GLU A 1 199 ? 5.782 10.894 11.083 1.00 82.81 199 GLU A O 1
ATOM 1531 N N . LEU A 1 200 ? 4.935 8.979 11.896 1.00 86.88 200 LEU A N 1
ATOM 1532 C CA . LEU A 1 200 ? 5.228 8.201 10.694 1.00 86.88 200 LEU A CA 1
ATOM 1533 C C . LEU A 1 200 ? 4.468 8.746 9.478 1.00 86.88 200 LEU A C 1
ATOM 1535 O O . LEU A 1 200 ? 5.090 9.035 8.457 1.00 86.88 200 LEU A O 1
ATOM 1539 N N . ILE A 1 201 ? 3.144 8.901 9.587 1.00 86.56 201 ILE A N 1
ATOM 1540 C CA . ILE A 1 201 ? 2.288 9.400 8.497 1.00 86.56 201 ILE A CA 1
ATOM 1541 C C . ILE A 1 201 ? 2.675 10.821 8.088 1.00 86.56 201 ILE A C 1
ATOM 1543 O O . ILE A 1 201 ? 2.685 11.153 6.900 1.00 86.56 201 ILE A O 1
ATOM 1547 N N . TYR A 1 202 ? 3.017 11.654 9.066 1.00 83.06 202 TYR A N 1
ATOM 1548 C CA . TYR A 1 202 ? 3.457 13.018 8.838 1.00 83.06 202 TYR A CA 1
ATOM 1549 C C . TYR A 1 202 ? 4.755 13.091 8.036 1.00 83.06 202 TYR A C 1
ATOM 1551 O O . TYR A 1 202 ? 4.855 13.822 7.054 1.00 83.06 202 TYR A O 1
ATOM 1559 N N . ASN A 1 203 ? 5.751 12.306 8.443 1.00 86.00 203 ASN A N 1
ATOM 1560 C CA . ASN A 1 203 ? 7.066 12.313 7.819 1.00 86.00 203 ASN A CA 1
ATOM 1561 C C . ASN A 1 203 ? 7.128 11.451 6.552 1.00 86.00 203 ASN A C 1
ATOM 1563 O O . ASN A 1 203 ? 8.158 11.449 5.881 1.00 86.00 203 ASN A O 1
ATOM 1567 N N . MET A 1 204 ? 6.058 10.731 6.197 1.00 88.88 204 MET A N 1
ATOM 1568 C CA . MET A 1 204 ? 6.046 9.819 5.052 1.00 88.88 204 MET A CA 1
ATOM 1569 C C . MET A 1 204 ? 6.470 10.493 3.735 1.00 88.88 204 MET A C 1
ATOM 1571 O O . MET A 1 204 ? 7.351 9.945 3.076 1.00 88.88 204 MET A O 1
ATOM 1575 N N . PRO A 1 205 ? 5.975 11.693 3.357 1.00 89.38 205 PRO A N 1
ATOM 1576 C CA . PRO A 1 205 ? 6.431 12.367 2.137 1.00 89.38 205 PRO A CA 1
ATOM 1577 C C . PRO A 1 205 ? 7.938 12.636 2.122 1.00 89.38 205 PRO A C 1
ATOM 1579 O O . PRO A 1 205 ? 8.610 12.371 1.125 1.00 89.38 205 PRO A O 1
ATOM 1582 N N . LYS A 1 206 ? 8.489 13.097 3.252 1.00 89.75 206 LYS A N 1
ATOM 1583 C CA . LYS A 1 206 ? 9.930 13.317 3.407 1.00 89.75 206 LYS A CA 1
ATOM 1584 C C . LYS A 1 206 ? 10.699 12.002 3.266 1.00 89.75 206 LYS A C 1
ATOM 1586 O O . LYS A 1 206 ? 11.641 11.929 2.485 1.00 89.75 206 LYS A O 1
ATOM 1591 N N . ARG A 1 207 ? 10.257 10.941 3.941 1.00 89.81 207 ARG A N 1
ATOM 1592 C CA . ARG A 1 207 ? 10.894 9.615 3.873 1.00 89.81 207 ARG A CA 1
ATOM 1593 C C . ARG A 1 207 ? 10.892 9.041 2.456 1.00 89.81 207 ARG A C 1
ATOM 1595 O O . ARG A 1 207 ? 11.881 8.459 2.018 1.00 89.81 207 ARG A O 1
ATOM 1602 N N . VAL A 1 208 ? 9.800 9.237 1.718 1.00 92.12 208 VAL A N 1
ATOM 1603 C CA . VAL A 1 208 ? 9.708 8.863 0.302 1.00 92.12 208 VAL A CA 1
ATOM 1604 C C . VAL A 1 208 ? 10.728 9.639 -0.533 1.00 92.12 208 VAL A C 1
ATOM 1606 O O . VAL A 1 208 ? 11.424 9.028 -1.342 1.00 92.12 208 VAL A O 1
ATOM 1609 N N . SER A 1 209 ? 10.884 10.946 -0.290 1.00 91.12 209 SER A N 1
ATOM 1610 C CA . SER A 1 209 ? 11.878 11.782 -0.983 1.00 91.12 209 SER A CA 1
ATOM 1611 C C . SER A 1 209 ? 13.337 11.383 -0.696 1.00 91.12 209 SER A C 1
ATOM 1613 O O . SER A 1 209 ? 14.223 11.643 -1.504 1.00 91.12 209 SER A O 1
ATOM 1615 N N . GLU A 1 210 ? 13.587 10.697 0.420 1.00 91.88 210 GLU A N 1
ATOM 1616 C CA . GLU A 1 210 ? 14.908 10.190 0.820 1.00 91.88 210 GLU A CA 1
ATOM 1617 C C . GLU A 1 210 ? 15.167 8.750 0.327 1.00 91.88 210 GLU A C 1
ATOM 1619 O O . GLU A 1 210 ? 16.269 8.225 0.476 1.00 91.88 210 GLU A O 1
ATOM 1624 N N . THR A 1 211 ? 14.171 8.096 -0.279 1.00 91.00 211 THR A N 1
ATOM 1625 C CA . THR A 1 211 ? 14.231 6.687 -0.699 1.00 91.00 211 THR A CA 1
ATOM 1626 C C . THR A 1 211 ? 14.400 6.568 -2.217 1.00 91.00 211 THR A C 1
ATOM 1628 O O . THR A 1 211 ? 13.656 7.191 -2.973 1.00 91.00 211 THR A O 1
ATOM 1631 N N . GLU A 1 212 ? 15.341 5.732 -2.679 1.00 90.25 212 GLU A N 1
ATOM 1632 C CA . GLU A 1 212 ? 15.565 5.421 -4.112 1.00 90.25 212 GLU A CA 1
ATOM 1633 C C . GLU A 1 212 ? 15.691 6.677 -5.001 1.00 90.25 212 GLU A C 1
ATOM 1635 O O . GLU A 1 212 ? 15.044 6.797 -6.044 1.00 90.25 212 GLU A O 1
ATOM 1640 N N . GLY A 1 213 ? 16.484 7.662 -4.561 1.00 90.62 213 GLY A N 1
ATOM 1641 C CA . GLY A 1 213 ? 16.672 8.922 -5.292 1.00 90.62 213 GLY A CA 1
ATOM 1642 C C . GLY A 1 213 ? 15.412 9.795 -5.365 1.00 90.62 213 GLY A C 1
ATOM 1643 O O . GLY A 1 213 ? 15.234 10.530 -6.332 1.00 90.62 213 GLY A O 1
ATOM 1644 N N . GLY A 1 214 ? 14.520 9.682 -4.378 1.00 91.62 214 GLY A N 1
ATOM 1645 C CA . GLY A 1 214 ? 13.273 10.445 -4.287 1.00 91.62 214 GLY A CA 1
ATOM 1646 C C . GLY A 1 214 ? 12.063 9.791 -4.942 1.00 91.62 214 GLY A C 1
ATOM 1647 O O . GLY A 1 214 ? 10.975 10.367 -4.940 1.00 91.62 214 GLY A O 1
ATOM 1648 N N . LYS A 1 215 ? 12.226 8.576 -5.473 1.00 94.19 215 LYS A N 1
ATOM 1649 C CA . LYS A 1 215 ? 11.137 7.812 -6.086 1.00 94.19 215 LYS A CA 1
ATOM 1650 C C . LYS A 1 215 ? 10.307 7.056 -5.050 1.00 94.19 215 LYS A C 1
ATOM 1652 O O . LYS A 1 215 ? 9.114 6.866 -5.249 1.00 94.19 215 LYS A O 1
ATOM 1657 N N . GLY A 1 216 ? 10.890 6.630 -3.934 1.00 93.88 216 GLY A N 1
ATOM 1658 C CA . GLY A 1 216 ? 10.236 5.687 -3.025 1.00 93.88 216 GLY A CA 1
ATOM 1659 C C . GLY A 1 216 ? 10.361 4.234 -3.496 1.00 93.88 216 GLY A C 1
ATOM 1660 O O . GLY A 1 216 ? 11.329 3.848 -4.139 1.00 93.88 216 GLY A O 1
ATOM 1661 N N . LYS A 1 217 ? 9.395 3.389 -3.148 1.00 93.94 217 LYS A N 1
ATOM 1662 C CA . LYS A 1 217 ? 9.305 1.972 -3.531 1.00 93.94 217 LYS A CA 1
ATOM 1663 C C . LYS A 1 217 ? 8.469 1.781 -4.803 1.00 93.94 217 LYS A C 1
ATOM 1665 O O . LYS A 1 217 ? 7.723 2.660 -5.219 1.00 93.94 217 LYS A O 1
ATOM 1670 N N . LYS A 1 218 ? 8.586 0.612 -5.437 1.00 92.38 218 LYS A N 1
ATOM 1671 C CA . LYS A 1 218 ? 7.771 0.237 -6.606 1.00 92.38 218 LYS A CA 1
ATOM 1672 C C . LYS A 1 218 ? 6.375 -0.169 -6.126 1.00 92.38 218 LYS A C 1
ATOM 1674 O O . LYS A 1 218 ? 6.266 -1.125 -5.363 1.00 92.38 218 LYS A O 1
ATOM 1679 N N . LEU A 1 219 ? 5.337 0.542 -6.563 1.00 88.31 219 LEU A N 1
ATOM 1680 C CA . LEU A 1 219 ? 3.949 0.291 -6.160 1.00 88.31 219 LEU A CA 1
ATOM 1681 C C . LEU A 1 219 ? 3.210 -0.593 -7.162 1.00 88.31 219 LEU A C 1
ATOM 1683 O O . LEU A 1 219 ? 2.543 -1.547 -6.771 1.00 88.31 219 LEU A O 1
ATOM 1687 N N . LEU A 1 220 ? 3.314 -0.266 -8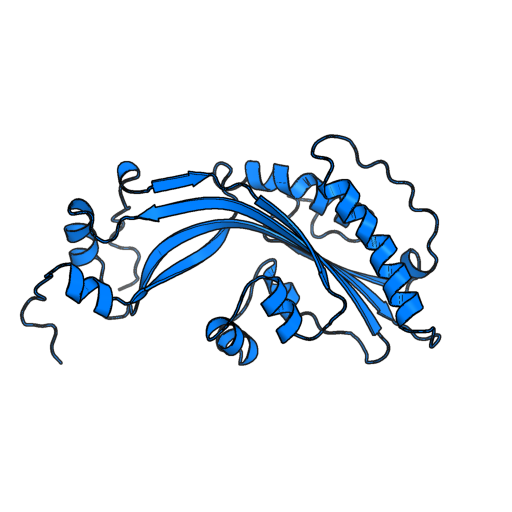.452 1.00 87.31 220 LEU A N 1
ATOM 1688 C CA . LEU A 1 220 ? 2.558 -0.920 -9.521 1.00 87.31 220 LEU A CA 1
ATOM 1689 C C . LEU A 1 220 ? 3.466 -1.230 -10.706 1.00 87.31 220 LEU A C 1
ATOM 1691 O O . LEU A 1 220 ? 4.272 -0.395 -11.119 1.00 87.31 220 LEU A O 1
ATOM 1695 N N . PHE A 1 221 ? 3.274 -2.415 -11.279 1.00 90.00 221 PHE A N 1
ATOM 1696 C CA . PHE A 1 221 ? 3.907 -2.847 -12.519 1.00 90.00 221 PHE A CA 1
ATOM 1697 C C . PHE A 1 221 ? 2.847 -2.944 -13.609 1.00 90.00 221 PHE A C 1
ATOM 1699 O O . PHE A 1 221 ? 1.817 -3.592 -13.425 1.00 90.00 221 PHE A O 1
ATOM 1706 N N . TYR A 1 222 ? 3.114 -2.326 -14.753 1.00 89.31 222 TYR A N 1
ATOM 1707 C CA . TYR A 1 222 ? 2.259 -2.423 -15.928 1.00 89.31 222 TYR A CA 1
ATOM 1708 C C . TYR A 1 222 ? 2.906 -3.387 -16.906 1.00 89.31 222 TYR A C 1
ATOM 1710 O O . TYR A 1 222 ? 4.063 -3.221 -17.305 1.00 89.31 222 TYR A O 1
ATOM 1718 N N . LEU A 1 223 ? 2.138 -4.408 -17.257 1.00 89.88 223 LEU A N 1
ATOM 1719 C CA . LEU A 1 223 ? 2.591 -5.571 -17.995 1.00 89.88 223 LEU A CA 1
ATOM 1720 C C . LEU A 1 223 ? 1.938 -5.579 -19.374 1.00 89.88 223 LEU A C 1
ATOM 1722 O O . LEU A 1 223 ? 0.748 -5.292 -19.502 1.00 89.88 223 LEU A O 1
ATOM 1726 N N . ILE A 1 224 ? 2.704 -5.940 -20.399 1.00 87.62 224 ILE A N 1
ATOM 1727 C CA . ILE A 1 224 ? 2.173 -6.274 -21.720 1.00 87.62 224 ILE A CA 1
ATOM 1728 C C . ILE A 1 224 ? 2.491 -7.739 -22.038 1.00 87.62 224 ILE A C 1
ATOM 1730 O O . ILE A 1 224 ? 3.627 -8.164 -21.808 1.00 87.62 224 ILE A O 1
ATOM 1734 N N . PRO A 1 225 ? 1.532 -8.532 -22.553 1.00 88.81 225 PRO A N 1
ATOM 1735 C CA . PRO A 1 225 ? 1.805 -9.910 -22.935 1.00 88.81 225 PRO A CA 1
ATOM 1736 C C . PRO A 1 225 ? 2.881 -9.987 -24.017 1.00 88.81 225 PRO A C 1
ATOM 1738 O O . PRO A 1 225 ? 2.866 -9.222 -24.989 1.00 88.81 225 PRO A O 1
ATOM 1741 N N . LEU A 1 226 ? 3.778 -10.963 -23.898 1.00 85.38 226 LEU A N 1
ATOM 1742 C CA . LEU A 1 226 ? 4.818 -11.198 -24.898 1.00 85.38 226 LEU A CA 1
ATOM 1743 C C . LEU A 1 226 ? 4.235 -11.534 -26.269 1.00 85.38 226 LEU A C 1
ATOM 1745 O O . LEU A 1 226 ? 4.776 -11.101 -27.279 1.00 85.38 226 LEU A O 1
ATOM 1749 N N . SER A 1 227 ? 3.105 -12.241 -26.323 1.00 82.81 227 SER A N 1
ATOM 1750 C CA . SER A 1 227 ? 2.389 -12.526 -27.575 1.00 82.81 227 SER A CA 1
ATOM 1751 C C . SER A 1 227 ? 1.989 -11.248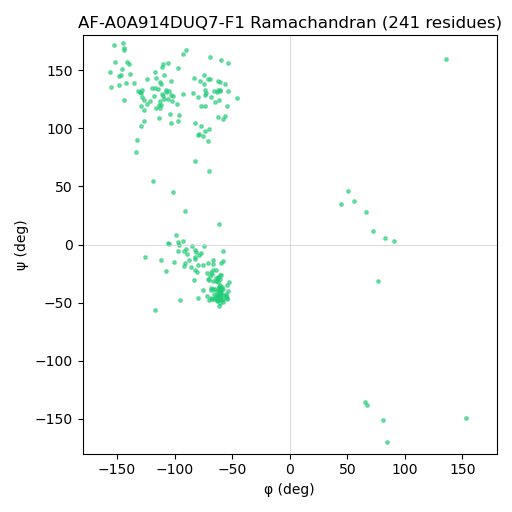 -28.325 1.00 82.81 227 SER A C 1
ATOM 1753 O O . SER A 1 227 ? 2.104 -11.177 -29.548 1.00 82.81 227 SER A O 1
ATOM 1755 N N . VAL A 1 228 ? 1.575 -10.209 -27.592 1.00 83.69 228 VAL A N 1
ATOM 1756 C CA . VAL A 1 228 ? 1.223 -8.900 -28.156 1.00 83.69 228 VAL A CA 1
ATOM 1757 C C . VAL A 1 228 ? 2.478 -8.165 -28.617 1.00 83.69 228 VAL A C 1
ATOM 1759 O O . VAL A 1 228 ? 2.490 -7.618 -29.718 1.00 83.69 228 VAL A O 1
ATOM 1762 N N . MET A 1 229 ? 3.542 -8.182 -27.812 1.00 79.12 229 MET A N 1
ATOM 1763 C CA . MET A 1 229 ? 4.819 -7.557 -28.159 1.00 79.12 229 MET A CA 1
ATOM 1764 C C . MET A 1 229 ? 5.449 -8.190 -29.413 1.00 79.12 229 MET A C 1
ATOM 1766 O O . MET A 1 229 ? 5.803 -7.4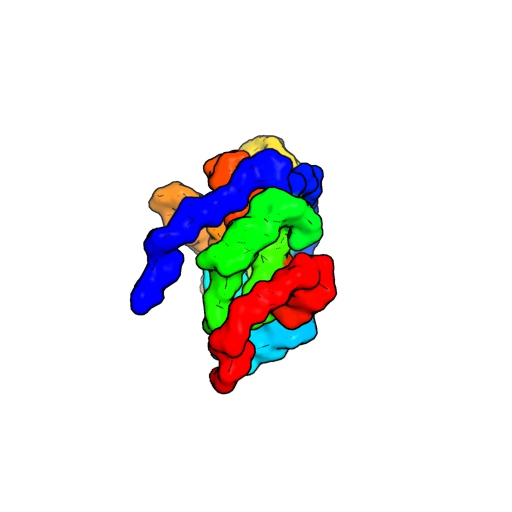64 -30.340 1.00 79.12 229 MET A O 1
ATOM 1770 N N . LYS A 1 230 ? 5.512 -9.528 -29.485 1.00 75.62 230 LYS A N 1
ATOM 1771 C CA . LYS A 1 230 ? 6.059 -10.293 -30.622 1.00 75.62 230 LYS A CA 1
ATOM 1772 C C . LYS A 1 230 ? 5.368 -9.927 -31.938 1.00 75.62 230 LYS A C 1
ATOM 1774 O O . LYS A 1 230 ? 6.039 -9.650 -32.924 1.00 75.62 230 LYS A O 1
ATOM 1779 N N . ARG A 1 231 ? 4.034 -9.826 -31.929 1.00 74.62 231 ARG A N 1
ATOM 1780 C CA . ARG A 1 231 ? 3.237 -9.430 -33.103 1.00 74.62 231 ARG A CA 1
ATOM 1781 C C . ARG A 1 231 ? 3.513 -7.999 -33.581 1.00 74.62 231 ARG A C 1
ATOM 1783 O O . ARG A 1 231 ? 3.311 -7.710 -34.750 1.00 74.62 231 ARG A O 1
ATOM 1790 N N . HIS A 1 232 ? 3.909 -7.090 -32.692 1.00 67.69 232 HIS A N 1
ATOM 1791 C CA . HIS A 1 232 ? 4.133 -5.682 -33.040 1.00 67.69 232 HIS A CA 1
ATOM 1792 C C . HIS A 1 232 ? 5.566 -5.354 -33.465 1.00 67.69 232 HIS A C 1
ATOM 1794 O O . HIS A 1 232 ? 5.786 -4.270 -34.002 1.00 67.69 232 HIS A O 1
ATOM 1800 N N . LEU A 1 233 ? 6.529 -6.234 -33.190 1.00 65.56 233 LEU A N 1
ATOM 1801 C CA . LEU A 1 233 ? 7.946 -5.979 -33.444 1.00 65.56 233 LEU A CA 1
ATOM 1802 C C . LEU A 1 233 ? 8.499 -6.726 -34.667 1.00 65.56 233 LEU A C 1
ATOM 1804 O O . LEU A 1 233 ? 9.684 -6.566 -34.945 1.00 65.56 233 LEU A O 1
ATOM 1808 N N . ASP A 1 234 ? 7.679 -7.512 -35.381 1.00 60.16 234 ASP A N 1
ATOM 1809 C CA . ASP A 1 234 ? 8.102 -8.397 -36.486 1.00 60.16 234 ASP A CA 1
ATOM 1810 C C . ASP A 1 234 ? 9.378 -9.195 -36.150 1.00 60.16 234 ASP A C 1
ATOM 1812 O O . ASP A 1 234 ? 10.230 -9.448 -37.001 1.00 60.16 234 ASP A O 1
ATOM 1816 N N . ILE A 1 235 ? 9.534 -9.584 -34.880 1.00 55.44 235 ILE A N 1
ATOM 1817 C CA . ILE A 1 235 ? 10.658 -10.411 -34.442 1.00 55.44 235 ILE A CA 1
ATOM 1818 C C . ILE A 1 235 ? 10.376 -11.819 -34.963 1.00 55.44 235 ILE A C 1
ATOM 1820 O O . ILE A 1 235 ? 9.598 -12.567 -34.367 1.00 55.44 235 ILE A O 1
ATOM 1824 N N . GLN A 1 236 ? 10.977 -12.164 -36.104 1.00 44.22 236 GLN A N 1
ATOM 1825 C CA . GLN A 1 236 ? 11.070 -13.548 -36.552 1.00 44.22 236 GLN A CA 1
ATOM 1826 C C . GLN A 1 236 ? 11.890 -14.307 -35.511 1.00 44.22 236 GLN A C 1
ATOM 1828 O O . GLN A 1 236 ? 13.090 -14.081 -35.361 1.00 44.22 236 GLN A O 1
ATOM 1833 N N . LEU A 1 237 ? 11.229 -15.184 -34.759 1.00 46.66 237 LEU A N 1
ATOM 1834 C CA . LEU A 1 237 ? 11.939 -16.185 -33.979 1.00 46.66 237 LEU A CA 1
ATOM 1835 C C . LEU A 1 237 ? 12.697 -17.070 -34.970 1.00 46.66 237 LEU A C 1
ATOM 1837 O O . LEU A 1 237 ? 12.138 -17.490 -35.986 1.00 46.66 237 LEU A O 1
ATOM 1841 N N . GLY A 1 238 ? 13.973 -17.324 -34.679 1.00 47.62 238 GLY A N 1
ATOM 1842 C CA . GLY A 1 238 ? 14.715 -18.372 -35.368 1.00 47.62 238 GLY A CA 1
ATOM 1843 C C . GLY A 1 238 ? 13.956 -19.706 -35.279 1.00 47.62 238 GLY A C 1
ATOM 1844 O O . GLY A 1 238 ? 13.136 -19.880 -34.373 1.00 47.62 238 GLY A O 1
ATOM 1845 N N . PRO A 1 239 ? 14.201 -20.635 -36.216 1.00 40.78 239 PRO A N 1
ATOM 1846 C CA . PRO A 1 239 ? 13.369 -21.819 -36.464 1.00 40.78 239 PRO A CA 1
ATOM 1847 C C . PRO A 1 239 ? 13.149 -22.782 -35.280 1.00 40.78 239 PRO A C 1
ATOM 1849 O O . PRO A 1 239 ? 12.330 -23.685 -35.408 1.00 40.78 239 PRO A O 1
ATOM 1852 N N . ASP A 1 240 ? 13.793 -22.578 -34.132 1.00 43.41 240 ASP A N 1
ATOM 1853 C CA . ASP A 1 240 ? 13.749 -23.502 -32.994 1.00 43.41 240 ASP A CA 1
ATOM 1854 C C . ASP A 1 240 ? 12.657 -23.189 -31.948 1.00 43.41 240 ASP A C 1
ATOM 1856 O O . ASP A 1 240 ? 12.541 -23.896 -30.956 1.00 43.41 240 ASP A O 1
ATOM 1860 N N . ALA A 1 241 ? 11.808 -22.173 -32.156 1.00 42.34 241 ALA A N 1
ATOM 1861 C CA . ALA A 1 241 ? 10.746 -21.797 -31.205 1.00 42.34 241 ALA A CA 1
ATOM 1862 C C . ALA A 1 241 ? 9.384 -22.488 -31.450 1.00 42.34 241 ALA A C 1
ATOM 1864 O O . ALA A 1 241 ? 8.326 -21.917 -31.160 1.00 42.34 241 ALA A O 1
ATOM 1865 N N . ILE A 1 242 ? 9.394 -23.697 -32.013 1.00 35.62 242 ILE A N 1
ATOM 1866 C CA . ILE A 1 242 ? 8.237 -24.596 -32.039 1.00 35.62 242 ILE A CA 1
ATOM 1867 C C . ILE A 1 242 ? 8.708 -25.950 -31.520 1.00 35.62 242 ILE A C 1
ATOM 1869 O O . ILE A 1 242 ? 9.329 -26.696 -32.273 1.00 35.62 242 ILE A O 1
ATOM 1873 N N . LEU A 1 243 ? 8.379 -26.245 -30.261 1.00 34.41 243 LEU A N 1
ATOM 1874 C CA . LEU A 1 243 ? 7.865 -27.533 -29.781 1.00 34.41 243 LEU A CA 1
ATOM 1875 C C . LEU A 1 243 ? 7.286 -27.363 -28.372 1.00 34.41 243 LEU A C 1
ATOM 1877 O O . LEU A 1 243 ? 8.001 -26.836 -27.496 1.00 34.41 243 LEU A O 1
#

Foldseek 3Di:
DDPPPDPPDDDPVQKDKDFDKDKDKDKDFDQALLSLCVVLVHDDPRSVCVVVVVDDDDFLNCSSVDHAPDPQKTKMKMKMWTWTMKIFGDLQDPVCPVVCVVRVDPPDFKDFGMWIFAKMKMKMKIARPPVPPDNVVLVVLRVVLCVVLVVLLVDLDDDPPDPPPDDVRLVDPRIDMDMGMQQDDPPPDDDRHSVSVSVCSNCRQVSCCVPPVNRHGTSDTDIDTPVVSCVSHVPPDDPPPDD

Secondary structure (DSSP, 8-state):
--TTS---PPPGGGEEEEEEEEEEEEEE----HHHHHHHTT--HHHHHHHHTTSS---GGGGGGG---SSSS-EEEEEEEEEEEEEEEE-TT-TTHHHHHHHH--TT--EEEEEEEEEEEEEEEEEE--TT---HHHHHHHHHHHHHHHHHHHT--SS---------TTTTSTTEEEEEEESSPPTTT-S--SHHHHHHHHHHHHHHHHTSGGGT-EEEEEEEEEHHHHHHHHT----TT---

Nearest PDB structures (foldseek):
  4wvm-assembly1_B  TM=8.681E-01  e=6.501E-11  Synanceia horrida
  4wvm-assembly1_A  TM=8.233E-01  e=3.146E-10  Synanceia horrida
  8g33-assembly1_A  TM=5.309E-01  e=1.364E-03  Elizabethkingia anophelis Ag1
  6xd4-assembly1_A  TM=5.294E-01  e=2.824E-03  Elizabethkingia anophelis
  6u2w-assembly1_A  TM=4.322E-01  e=3.182E-04  Homo sapiens